Protein AF-A0A1G9TD18-F1 (afdb_monomer)

Radius of gyration: 25.17 Å; Cα contacts (8 Å, |Δi|>4): 704; chains: 1; bounding box: 56×62×79 Å

Nearest PDB structures (foldseek):
  7bbv-assembly2_B  TM=7.862E-01  e=4.659E-10  Verticillium dahliae VdLs.17
  1jta-assembly1_A  TM=7.006E-01  e=2.033E-09  Dickeya chrysanthemi
  1pe9-assembly2_B  TM=7.232E-01  e=5.702E-09  Dickeya chrysanthemi
  1pcl-assembly1_A  TM=6.559E-01  e=3.340E-08  Dickeya chrysanthemi
  6k0s-assembly1_A  TM=3.991E-01  e=8.776E-02  Paenibacillus glycanilyticus

Mean predicted aligned error: 15.7 Å

pLDDT: mean 71.33, std 29.39, range [25.39, 98.94]

Solvent-accessible surface area (backbone atoms only — not comparable to full-atom values): 18152 Å² total; per-residue (Å²): 89,62,49,77,46,67,54,72,38,76,50,68,38,70,73,66,80,24,66,44,73,51,21,27,38,32,35,32,57,78,90,72,93,67,60,65,77,58,98,80,42,22,31,49,37,37,41,30,36,33,37,38,27,48,7,75,36,39,35,31,33,35,24,45,32,16,28,47,35,37,44,34,48,28,37,40,32,46,39,73,41,29,45,41,30,40,23,56,30,14,29,50,35,39,41,30,50,26,40,36,29,67,36,50,44,37,24,42,30,44,87,58,92,79,43,50,75,34,26,52,83,27,39,37,33,39,39,32,50,26,38,40,43,53,25,32,32,33,58,44,28,35,32,31,16,54,60,25,41,40,32,50,28,36,38,34,51,21,58,63,32,34,34,34,38,28,64,80,29,15,45,36,49,35,51,28,35,39,33,59,39,59,44,57,57,50,71,77,53,98,65,83,72,91,42,68,47,76,51,62,38,46,32,76,48,76,80,74,76,81,87,75,90,78,92,79,92,77,93,69,89,74,78,76,76,82,84,77,81,50,74,45,60,70,68,58,53,44,51,51,50,52,51,49,47,52,64,70,71,52,67,65,70,82,74,73,91,74,91,72,85,78,77,84,77,78,87,79,82,87,81,85,88,84,84,85,84,88,83,90,88,82,91,89,88,88,88,88,90,85,92,81,82,90,87,90,84,92,76,94,71,87,80,85,83,77,83,84,78,81,86,82,88,86,84,134

Sequence (316 aa):
MNDHVASDKTIIGIGANAALVGGGLTIGLPVDDITAPPANAVHNIIIRNISFSGATDDMINVQMFSHHVWIDHNDFSNGDDGAVDIKRGSDFVTVSWNRFHDHDKTLLLSHDEDAGPQDTGRLRLTYHHNFFDGTYQRHPRVRFAEPVHVFNNYYRNNALYGVASTENAGVLVEGNYFESVAPRSTSATTRARRGAWWSDATCTSTRAPRKQPVPWSSPAPTTRTRWTTRQPSRPLCRRAREWARSATDLPLRARGHGQWPSHEEAPQARGGPLARPHSARPRRAGARLVPRPPSQAPRGRAHLVSRVGLPYHARP

Structure (mmCIF, N/CA/C/O backbone):
data_AF-A0A1G9TD18-F1
#
_entry.id   AF-A0A1G9TD18-F1
#
loop_
_atom_site.group_PDB
_atom_site.id
_atom_site.type_symbol
_atom_site.label_atom_id
_atom_site.label_alt_id
_atom_site.label_comp_id
_atom_site.label_asym_id
_atom_site.label_entity_id
_atom_site.label_seq_id
_atom_site.pdbx_PDB_ins_code
_atom_site.Cartn_x
_atom_site.Cartn_y
_atom_site.Cartn_z
_atom_site.occupancy
_atom_site.B_iso_or_equiv
_atom_site.auth_seq_id
_atom_site.auth_comp_id
_atom_site.auth_asym_id
_atom_site.auth_atom_id
_atom_site.pdbx_PDB_model_num
ATOM 1 N N . MET A 1 1 ? -1.389 -17.746 -5.995 1.00 76.31 1 MET A N 1
ATOM 2 C CA . MET A 1 1 ? -0.466 -17.366 -7.099 1.00 76.31 1 MET A CA 1
ATOM 3 C C . MET A 1 1 ? -0.971 -16.079 -7.724 1.00 76.31 1 MET A C 1
ATOM 5 O O . MET A 1 1 ? -2.184 -15.920 -7.815 1.00 76.31 1 MET A O 1
ATOM 9 N N . ASN A 1 2 ? -0.070 -15.184 -8.128 1.00 89.25 2 ASN A N 1
ATOM 10 C CA . ASN A 1 2 ? -0.434 -13.870 -8.655 1.00 89.25 2 ASN A CA 1
ATOM 11 C C . ASN A 1 2 ? -0.315 -13.798 -10.177 1.00 89.25 2 ASN A C 1
ATOM 13 O O . ASN A 1 2 ? 0.637 -14.323 -10.755 1.00 89.25 2 ASN A O 1
ATOM 17 N N . ASP A 1 3 ? -1.256 -13.095 -10.805 1.00 93.94 3 ASP A N 1
ATOM 18 C CA . ASP A 1 3 ? -1.222 -12.801 -12.235 1.00 93.94 3 ASP A CA 1
ATOM 19 C C . ASP A 1 3 ? -0.370 -11.551 -12.505 1.00 93.94 3 ASP A C 1
ATOM 21 O O . ASP A 1 3 ? -0.479 -10.536 -11.810 1.00 93.94 3 ASP A O 1
ATOM 25 N N . HIS A 1 4 ? 0.473 -11.599 -13.539 1.00 97.00 4 HIS A N 1
ATOM 26 C CA . HIS A 1 4 ? 1.304 -10.459 -13.929 1.00 97.00 4 HIS A CA 1
ATOM 27 C C . HIS A 1 4 ? 0.520 -9.431 -14.755 1.00 97.00 4 HIS A C 1
ATOM 29 O O . HIS A 1 4 ? -0.110 -9.760 -15.762 1.00 97.00 4 HIS A O 1
ATOM 35 N N . VAL A 1 5 ? 0.624 -8.159 -14.368 1.00 98.00 5 VAL A N 1
ATOM 36 C CA . VAL A 1 5 ? -0.018 -7.027 -15.046 1.00 98.00 5 VAL A CA 1
ATOM 37 C C . VAL A 1 5 ? 1.033 -6.229 -15.821 1.00 98.00 5 VAL A C 1
ATOM 39 O O . VAL A 1 5 ? 1.988 -5.726 -15.238 1.00 98.00 5 VAL A O 1
ATOM 42 N N . ALA A 1 6 ? 0.850 -6.099 -17.137 1.00 97.81 6 ALA A N 1
ATOM 43 C CA . ALA A 1 6 ? 1.674 -5.257 -18.015 1.00 97.81 6 ALA A CA 1
ATOM 44 C C . ALA A 1 6 ? 1.119 -3.822 -18.128 1.00 97.81 6 ALA A C 1
ATOM 46 O O . ALA A 1 6 ? -0.044 -3.600 -17.798 1.00 97.81 6 ALA A O 1
ATOM 47 N N . SER A 1 7 ? 1.920 -2.876 -18.643 1.00 98.69 7 SER A N 1
ATOM 48 C CA . SER A 1 7 ? 1.588 -1.438 -18.733 1.00 98.69 7 SER A CA 1
ATOM 49 C C . SER A 1 7 ? 0.259 -1.125 -19.422 1.00 98.69 7 SER A C 1
ATOM 51 O O . SER A 1 7 ? -0.227 -1.916 -20.232 1.00 98.69 7 SER A O 1
ATOM 53 N N . ASP A 1 8 ? -0.302 0.055 -19.147 1.00 98.62 8 ASP A N 1
ATOM 54 C CA . ASP A 1 8 ? -1.516 0.600 -19.773 1.00 98.62 8 ASP A CA 1
ATOM 55 C C . ASP A 1 8 ? -2.743 -0.304 -19.587 1.00 98.62 8 ASP A C 1
ATOM 57 O O . ASP A 1 8 ? -3.311 -0.848 -20.548 1.00 98.62 8 ASP A O 1
ATOM 61 N N . LYS A 1 9 ? -3.139 -0.525 -18.327 1.00 98.56 9 LYS A N 1
ATOM 62 C CA . LYS A 1 9 ? -4.294 -1.367 -17.974 1.00 98.56 9 LYS A CA 1
ATOM 63 C C . LYS A 1 9 ? -5.201 -0.698 -16.956 1.00 98.56 9 LYS A C 1
ATOM 65 O O . LYS A 1 9 ? -4.761 -0.129 -15.964 1.00 98.56 9 LYS A O 1
ATOM 70 N N . THR A 1 10 ? -6.501 -0.865 -17.170 1.00 98.69 10 THR A N 1
ATOM 71 C CA . THR A 1 10 ? -7.518 -0.662 -16.141 1.00 98.69 10 THR A CA 1
ATOM 72 C C . THR A 1 10 ? -8.165 -2.006 -15.848 1.00 98.69 10 THR A C 1
ATOM 74 O O . THR A 1 10 ? -8.797 -2.595 -16.725 1.00 98.69 10 THR A O 1
ATOM 77 N N . ILE A 1 11 ? -7.997 -2.489 -14.623 1.00 98.50 11 ILE A N 1
ATOM 78 C CA . ILE A 1 11 ? -8.650 -3.682 -14.095 1.00 98.50 11 ILE A CA 1
ATOM 79 C C . ILE A 1 11 ? -9.765 -3.171 -13.185 1.00 98.50 11 ILE A C 1
ATOM 81 O O . ILE A 1 11 ? -9.500 -2.609 -12.125 1.00 98.50 11 ILE A O 1
ATOM 85 N N . ILE A 1 12 ? -11.012 -3.286 -13.639 1.00 98.19 12 ILE A N 1
ATOM 86 C CA . ILE A 1 12 ? -12.175 -2.763 -12.919 1.00 98.19 12 ILE A CA 1
ATOM 87 C C . ILE A 1 12 ? -13.223 -3.852 -12.716 1.00 98.19 12 ILE A C 1
ATOM 89 O O . ILE A 1 12 ? -13.663 -4.501 -13.668 1.00 98.19 12 ILE A O 1
ATOM 93 N N . GLY A 1 13 ? -13.627 -4.051 -11.466 1.00 97.94 13 GLY A N 1
ATOM 94 C CA . GLY A 1 13 ? -14.706 -4.963 -11.123 1.00 97.94 13 GLY A CA 1
ATOM 95 C C . GLY A 1 13 ? -16.071 -4.393 -11.507 1.00 97.94 13 GLY A C 1
ATOM 96 O O . GLY A 1 13 ? -16.329 -3.195 -11.373 1.00 97.94 13 GLY A O 1
ATOM 97 N N . ILE A 1 14 ? -16.962 -5.254 -12.002 1.00 97.12 14 ILE A N 1
ATOM 98 C CA . ILE A 1 14 ? -18.304 -4.868 -12.449 1.00 9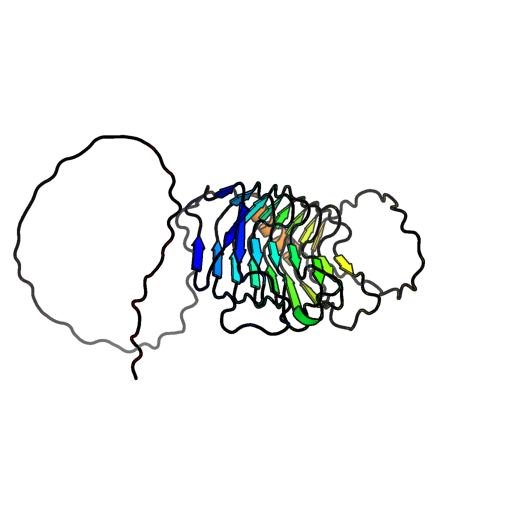7.12 14 ILE A CA 1
ATOM 99 C C . ILE A 1 14 ? -19.340 -5.185 -11.369 1.00 97.12 14 ILE A C 1
ATOM 101 O O . ILE A 1 14 ? -19.537 -6.340 -10.994 1.00 97.12 14 ILE A O 1
ATOM 105 N N . GLY A 1 15 ? -20.061 -4.155 -10.925 1.00 94.00 15 GLY A N 1
ATOM 106 C CA . GLY A 1 15 ? -21.107 -4.288 -9.913 1.00 94.00 15 GLY A CA 1
ATOM 107 C C . GLY A 1 15 ? -20.553 -4.477 -8.499 1.00 94.00 15 GLY A C 1
ATOM 108 O O . GLY A 1 15 ? -19.434 -4.076 -8.199 1.00 94.00 15 GLY A O 1
ATOM 109 N N . ALA A 1 16 ? -21.379 -5.053 -7.627 1.00 92.50 16 ALA A N 1
ATOM 110 C CA . ALA A 1 16 ? -21.156 -5.089 -6.181 1.00 92.50 16 ALA A CA 1
ATOM 111 C C . ALA A 1 16 ? -20.330 -6.278 -5.665 1.00 92.50 16 ALA A C 1
ATOM 113 O O . ALA A 1 16 ? -19.919 -6.277 -4.513 1.00 92.50 16 ALA A O 1
ATOM 114 N N . ASN A 1 17 ? -20.147 -7.309 -6.493 1.00 94.38 17 ASN A N 1
ATOM 115 C CA . ASN A 1 17 ? -19.637 -8.619 -6.073 1.00 94.38 17 ASN A CA 1
ATOM 116 C C . ASN A 1 17 ? -18.440 -9.061 -6.937 1.00 94.38 17 ASN A C 1
ATOM 118 O O . ASN A 1 17 ? -18.212 -10.255 -7.124 1.00 94.38 17 ASN A O 1
ATOM 122 N N . ALA A 1 18 ? -17.737 -8.112 -7.559 1.00 97.88 18 ALA A N 1
ATOM 123 C CA . ALA A 1 18 ? -16.564 -8.418 -8.362 1.00 97.88 18 ALA A CA 1
ATOM 124 C C . ALA A 1 18 ? -15.392 -8.749 -7.434 1.00 97.88 18 ALA A C 1
ATOM 126 O O . ALA A 1 18 ? -15.009 -7.924 -6.609 1.00 97.88 18 ALA A O 1
ATOM 127 N N . ALA A 1 19 ? -14.838 -9.951 -7.566 1.00 97.62 19 ALA A N 1
ATOM 128 C CA . ALA A 1 19 ? -13.828 -10.458 -6.651 1.00 97.62 19 ALA A CA 1
ATOM 129 C C . ALA A 1 19 ? -12.711 -11.216 -7.375 1.00 97.62 19 ALA A C 1
ATOM 131 O O . ALA A 1 19 ? -12.939 -11.821 -8.426 1.00 97.62 19 ALA A O 1
ATOM 132 N N . LEU A 1 20 ? -11.528 -11.207 -6.767 1.00 97.56 20 LEU A N 1
ATOM 133 C CA . LEU A 1 20 ? -10.385 -12.047 -7.102 1.00 97.56 20 LEU A CA 1
ATOM 134 C C . LEU A 1 20 ? -10.049 -12.850 -5.837 1.00 97.56 20 LEU A C 1
ATOM 136 O O . LEU A 1 20 ? -9.698 -12.279 -4.807 1.00 97.56 20 LEU A O 1
ATOM 140 N N . VAL A 1 21 ? -10.234 -14.171 -5.906 1.00 97.19 21 VAL A N 1
ATOM 141 C CA . VAL A 1 21 ? -10.135 -15.078 -4.752 1.00 97.19 21 VAL A CA 1
ATOM 142 C C . VAL A 1 21 ? -9.073 -16.143 -5.022 1.00 97.19 21 VAL A C 1
ATOM 144 O O . VAL A 1 21 ? -9.071 -16.731 -6.103 1.00 97.19 21 VAL A O 1
ATOM 147 N N . GLY A 1 22 ? -8.191 -16.414 -4.055 1.00 95.75 22 GLY A N 1
ATOM 148 C CA . GLY A 1 22 ? -7.129 -17.430 -4.181 1.00 95.75 22 GLY A CA 1
ATOM 149 C C . GLY A 1 22 ? -5.818 -16.929 -4.809 1.00 95.75 22 GLY A C 1
ATOM 150 O O . GLY A 1 22 ? -4.896 -17.713 -5.055 1.00 95.75 22 GLY A O 1
ATOM 151 N N . GLY A 1 23 ? -5.718 -15.633 -5.099 1.00 93.44 23 GLY A N 1
ATOM 152 C CA . GLY A 1 23 ? -4.578 -15.036 -5.789 1.00 93.44 23 GLY A CA 1
ATOM 153 C C . GLY A 1 23 ? -4.547 -13.518 -5.664 1.00 93.44 23 GLY A C 1
ATOM 154 O O . GLY A 1 23 ? -5.322 -12.930 -4.912 1.00 93.44 23 GLY A O 1
ATOM 155 N N . GLY A 1 24 ? -3.654 -12.900 -6.425 1.00 96.75 24 GLY A N 1
ATOM 156 C CA . GLY A 1 24 ? -3.404 -11.463 -6.413 1.00 96.75 24 GLY A CA 1
ATOM 157 C C . GLY A 1 24 ? -2.838 -10.965 -7.741 1.00 96.75 24 GLY A C 1
ATOM 158 O O . GLY A 1 24 ? -2.841 -11.681 -8.745 1.00 96.75 24 GLY A O 1
ATOM 159 N N . LEU A 1 25 ? -2.348 -9.728 -7.753 1.00 98.44 25 LEU A N 1
ATOM 160 C CA . LEU A 1 25 ? -1.814 -9.061 -8.942 1.00 98.44 25 LEU A CA 1
ATOM 161 C C . LEU A 1 25 ? -0.370 -8.610 -8.715 1.00 98.44 25 LEU A C 1
ATOM 163 O O . LEU A 1 25 ? -0.095 -7.844 -7.794 1.00 98.44 25 LEU A O 1
ATOM 167 N N . THR A 1 26 ? 0.538 -9.017 -9.600 1.00 98.38 26 THR A N 1
ATOM 168 C CA . THR A 1 26 ? 1.928 -8.542 -9.612 1.00 98.38 26 THR A CA 1
ATOM 169 C C . THR A 1 26 ? 2.107 -7.514 -10.724 1.00 98.38 26 THR A C 1
ATOM 171 O O . THR A 1 26 ? 2.117 -7.841 -11.912 1.00 98.38 26 THR A O 1
ATOM 174 N N . ILE A 1 27 ? 2.258 -6.252 -10.336 1.00 98.62 27 ILE A N 1
ATOM 175 C CA . ILE A 1 27 ? 2.558 -5.126 -11.215 1.00 98.62 27 ILE A CA 1
ATOM 176 C C . ILE A 1 27 ? 4.073 -4.934 -11.231 1.00 98.62 27 ILE A C 1
ATOM 178 O O . ILE A 1 27 ? 4.651 -4.356 -10.308 1.00 98.62 27 ILE A O 1
ATOM 182 N N . GLY A 1 28 ? 4.717 -5.440 -12.278 1.00 97.56 28 GLY A N 1
ATOM 183 C CA . GLY A 1 28 ? 6.145 -5.249 -12.478 1.00 97.56 28 GLY A CA 1
ATOM 184 C C . GLY A 1 28 ? 6.841 -6.379 -13.207 1.00 97.56 28 GLY A C 1
ATOM 185 O O . GLY A 1 28 ? 6.278 -7.443 -13.476 1.00 97.56 28 GLY A O 1
ATOM 186 N N . LEU A 1 29 ? 8.102 -6.103 -13.523 1.00 97.56 29 LEU A N 1
ATOM 187 C CA . LEU A 1 29 ? 9.038 -7.065 -14.087 1.00 97.56 29 LEU A CA 1
ATOM 188 C C . LEU A 1 29 ? 9.421 -8.132 -13.036 1.00 97.56 29 LEU A C 1
ATOM 190 O O . LEU A 1 29 ? 9.205 -7.918 -11.834 1.00 97.56 29 LEU A O 1
ATOM 194 N N . PRO A 1 30 ? 9.997 -9.275 -13.458 1.00 96.81 30 PRO A N 1
ATOM 195 C CA . PRO A 1 30 ? 10.689 -10.192 -12.554 1.00 96.81 30 PRO A CA 1
ATOM 196 C C . PRO A 1 30 ? 11.744 -9.467 -11.710 1.00 96.81 30 PRO A C 1
ATOM 198 O O . PRO A 1 30 ? 12.283 -8.445 -12.132 1.00 96.81 30 PRO A O 1
ATOM 201 N N . VAL A 1 31 ? 12.018 -9.991 -10.513 1.00 96.88 31 VAL A N 1
ATOM 202 C CA . VAL A 1 31 ? 12.998 -9.399 -9.591 1.00 96.88 31 VAL A CA 1
ATOM 203 C C . VAL A 1 31 ? 14.401 -9.444 -10.200 1.00 96.88 31 VAL A C 1
ATOM 205 O O . VAL A 1 31 ? 14.810 -10.473 -10.732 1.00 96.88 31 VAL A O 1
ATOM 208 N N . ASP A 1 32 ? 15.112 -8.324 -10.091 1.00 96.25 32 ASP A N 1
ATOM 209 C CA . ASP A 1 32 ? 16.484 -8.108 -10.553 1.00 96.25 32 ASP A CA 1
ATOM 210 C C . ASP A 1 32 ? 17.165 -7.094 -9.606 1.00 96.25 32 ASP A C 1
ATOM 212 O O . ASP A 1 32 ? 16.488 -6.270 -8.975 1.00 96.25 32 ASP A O 1
ATOM 216 N N . ASP A 1 33 ? 18.492 -7.132 -9.514 1.00 94.56 33 ASP A N 1
ATOM 217 C CA . ASP A 1 33 ? 19.297 -6.353 -8.558 1.00 94.56 33 ASP A CA 1
ATOM 218 C C . ASP A 1 33 ? 19.711 -4.969 -9.106 1.00 94.56 33 ASP A C 1
ATOM 220 O O . ASP A 1 33 ? 20.595 -4.287 -8.580 1.00 94.56 33 ASP A O 1
ATOM 224 N N . ILE A 1 34 ? 19.051 -4.512 -10.174 1.00 97.06 34 ILE A N 1
ATOM 225 C CA . ILE A 1 34 ? 19.282 -3.194 -10.773 1.00 97.06 34 ILE A CA 1
ATOM 226 C C . ILE A 1 34 ? 18.797 -2.060 -9.852 1.00 97.06 34 ILE A C 1
ATOM 228 O O . ILE A 1 34 ? 17.719 -2.114 -9.260 1.00 97.06 34 ILE A O 1
ATOM 232 N N . THR A 1 35 ? 19.580 -0.982 -9.767 1.00 96.94 35 THR A N 1
ATOM 233 C CA . THR A 1 35 ? 19.317 0.204 -8.919 1.00 96.94 35 THR A CA 1
ATOM 234 C C . THR A 1 35 ? 18.795 1.418 -9.701 1.00 96.94 35 T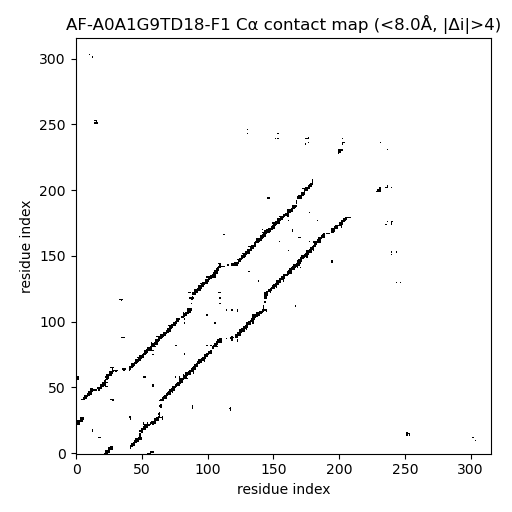HR A C 1
ATOM 236 O O . THR A 1 35 ? 18.531 2.479 -9.124 1.00 96.94 35 THR A O 1
ATOM 239 N N . ALA A 1 36 ? 18.608 1.268 -11.015 1.00 96.44 36 ALA A N 1
ATOM 240 C CA . ALA A 1 36 ? 18.062 2.273 -11.924 1.00 96.44 36 ALA A CA 1
ATOM 241 C C . ALA A 1 36 ? 16.835 1.720 -12.678 1.00 96.44 36 ALA A C 1
ATOM 243 O O . ALA A 1 36 ? 16.818 0.525 -12.980 1.00 96.44 36 ALA A O 1
ATOM 244 N N . PRO A 1 37 ? 15.831 2.557 -13.016 1.00 96.81 37 PRO A N 1
ATOM 245 C CA . PRO A 1 37 ? 14.651 2.101 -13.742 1.00 96.81 37 PRO A CA 1
ATOM 246 C C . PRO A 1 37 ? 15.017 1.564 -15.134 1.00 96.81 37 PRO A C 1
ATOM 248 O O . PRO A 1 37 ? 15.659 2.285 -15.904 1.00 96.81 37 PRO A O 1
ATOM 251 N N . PRO A 1 38 ? 14.595 0.342 -15.498 1.00 97.19 38 PRO A N 1
ATOM 252 C CA . PRO A 1 38 ? 14.733 -0.149 -16.859 1.00 97.19 38 PRO A CA 1
ATOM 253 C C . PRO A 1 38 ? 13.703 0.534 -17.772 1.00 97.19 38 PRO A C 1
ATOM 255 O O . PRO A 1 38 ? 12.607 0.897 -17.343 1.00 97.19 38 PRO A O 1
ATOM 258 N N . ALA A 1 39 ? 14.026 0.682 -19.059 1.00 97.00 39 ALA A N 1
ATOM 259 C CA . ALA A 1 39 ? 13.175 1.392 -20.024 1.00 97.00 39 ALA A CA 1
ATOM 260 C C . ALA A 1 39 ? 11.783 0.752 -20.236 1.00 97.00 39 ALA A C 1
ATOM 262 O O . ALA A 1 39 ? 10.872 1.405 -20.736 1.00 97.00 39 ALA A O 1
ATOM 263 N N . ASN A 1 40 ? 11.619 -0.518 -19.857 1.00 97.44 40 ASN A N 1
ATOM 264 C CA . ASN A 1 40 ? 10.378 -1.289 -19.924 1.00 97.44 40 ASN A CA 1
ATOM 265 C C . ASN A 1 40 ? 9.700 -1.488 -18.551 1.00 97.44 40 ASN A C 1
ATOM 267 O O . ASN A 1 40 ? 8.905 -2.417 -18.406 1.00 97.44 40 ASN A O 1
ATOM 271 N N . ALA A 1 41 ? 10.006 -0.656 -17.546 1.00 98.31 41 ALA A N 1
ATOM 272 C CA . ALA A 1 41 ? 9.300 -0.668 -16.262 1.00 98.31 41 ALA A CA 1
ATOM 273 C C . ALA A 1 41 ? 7.775 -0.545 -16.461 1.00 98.31 41 ALA A C 1
ATOM 275 O O . ALA A 1 41 ? 7.304 0.229 -17.302 1.00 98.31 41 ALA A O 1
ATOM 276 N N . VAL A 1 42 ? 6.993 -1.319 -15.701 1.00 98.88 42 VAL A N 1
ATOM 277 C CA . VAL A 1 42 ? 5.533 -1.384 -15.871 1.00 98.88 42 VAL A CA 1
ATOM 278 C C . VAL A 1 42 ? 4.879 -0.104 -15.357 1.00 98.88 42 VAL A C 1
ATOM 280 O O . VAL A 1 42 ? 5.191 0.366 -14.266 1.00 98.88 42 VAL A O 1
ATOM 283 N N . HIS A 1 43 ? 3.949 0.470 -16.117 1.00 98.88 43 HIS A N 1
ATOM 284 C CA . HIS A 1 43 ? 3.364 1.759 -15.753 1.00 98.88 43 HIS A CA 1
ATOM 285 C C . HIS A 1 43 ? 1.925 1.969 -16.221 1.00 98.88 43 HIS A C 1
ATOM 287 O O . HIS A 1 43 ? 1.406 1.219 -17.046 1.00 98.88 43 HIS A O 1
ATOM 293 N N . ASN A 1 44 ? 1.293 3.027 -15.702 1.00 98.81 44 ASN A N 1
ATOM 294 C CA . ASN A 1 44 ? -0.061 3.456 -16.069 1.00 98.81 44 ASN A CA 1
ATOM 295 C C . ASN A 1 44 ? -1.112 2.359 -15.807 1.00 98.81 44 ASN A C 1
ATOM 297 O O . ASN A 1 44 ? -1.765 1.842 -16.720 1.00 98.81 44 ASN A O 1
ATOM 301 N N . ILE A 1 45 ? -1.236 1.974 -14.532 1.00 98.94 45 ILE A N 1
ATOM 302 C CA . ILE A 1 45 ? -2.139 0.909 -14.079 1.00 98.94 45 ILE A CA 1
ATOM 303 C C . ILE A 1 45 ? -3.211 1.468 -13.145 1.00 98.94 45 ILE A C 1
ATOM 305 O O . ILE A 1 45 ? -2.918 2.214 -12.214 1.00 98.94 45 ILE A O 1
ATOM 309 N N . ILE A 1 46 ? -4.459 1.060 -13.359 1.00 98.94 46 ILE A N 1
ATOM 310 C CA . ILE A 1 46 ? -5.608 1.405 -12.516 1.00 98.94 46 ILE A CA 1
ATOM 311 C C . ILE A 1 46 ? -6.289 0.105 -12.067 1.00 98.94 46 ILE A C 1
ATOM 313 O O . ILE A 1 46 ? -6.677 -0.697 -12.914 1.00 98.94 46 ILE A O 1
ATOM 317 N N . ILE A 1 47 ? -6.462 -0.099 -10.760 1.00 98.88 47 ILE A N 1
ATOM 318 C CA . ILE A 1 47 ? -7.135 -1.268 -10.163 1.00 98.88 47 ILE A CA 1
ATOM 319 C C . ILE A 1 47 ? -8.281 -0.770 -9.288 1.00 98.88 47 ILE A C 1
ATOM 321 O O . ILE A 1 47 ? -8.032 -0.054 -8.314 1.00 98.88 47 ILE A O 1
ATOM 325 N N . ARG A 1 48 ? -9.534 -1.101 -9.639 1.00 98.69 48 ARG A N 1
ATOM 326 C CA . ARG A 1 48 ? -10.714 -0.541 -8.958 1.00 98.69 48 ARG A CA 1
ATOM 327 C C . ARG A 1 48 ? -11.892 -1.488 -8.769 1.00 98.69 48 ARG A C 1
ATOM 329 O O . ARG A 1 48 ? -12.201 -2.280 -9.656 1.00 98.69 48 ARG A O 1
ATOM 336 N N . ASN A 1 49 ? -12.648 -1.274 -7.690 1.00 98.38 49 ASN A N 1
ATOM 337 C CA . ASN A 1 49 ? -13.936 -1.925 -7.418 1.00 98.38 49 ASN A CA 1
ATOM 338 C C . ASN A 1 49 ? -13.860 -3.467 -7.389 1.00 98.38 49 ASN A C 1
ATOM 340 O O . ASN A 1 49 ? -14.727 -4.141 -7.944 1.00 98.38 49 ASN A O 1
ATOM 344 N N . ILE A 1 50 ? -12.801 -4.024 -6.792 1.00 98.50 50 ILE A N 1
ATOM 345 C CA . ILE A 1 50 ? -12.580 -5.473 -6.657 1.00 98.50 50 ILE A CA 1
ATOM 346 C C . ILE A 1 50 ? -12.393 -5.836 -5.179 1.00 98.50 50 ILE A C 1
ATOM 348 O O . ILE A 1 50 ? -11.647 -5.167 -4.465 1.00 98.50 50 ILE A O 1
ATOM 352 N N . SER A 1 51 ? -13.039 -6.915 -4.738 1.00 98.56 51 SER A N 1
ATOM 353 C CA . SER A 1 51 ? -12.734 -7.589 -3.471 1.00 98.56 51 SER A CA 1
ATOM 354 C C . SER A 1 51 ? -11.624 -8.624 -3.670 1.00 98.56 51 SER A C 1
ATOM 356 O O . SER A 1 51 ? -11.791 -9.567 -4.442 1.00 98.56 51 SER A O 1
ATOM 358 N N . PHE A 1 52 ? -10.504 -8.473 -2.973 1.00 98.56 52 PHE A N 1
ATOM 359 C CA . PHE A 1 52 ? -9.384 -9.411 -2.960 1.00 98.56 52 PHE A CA 1
ATOM 360 C C . PHE A 1 52 ? -9.418 -10.248 -1.678 1.00 98.56 52 PHE A C 1
ATOM 362 O O . PHE A 1 52 ? -9.526 -9.690 -0.583 1.00 98.56 52 PHE A O 1
ATOM 369 N N . SER A 1 53 ? -9.316 -11.576 -1.799 1.00 98.19 53 SER A N 1
ATOM 370 C CA . SER A 1 53 ? -9.224 -12.455 -0.625 1.00 98.19 53 SER A CA 1
ATOM 371 C C . SER A 1 53 ? -8.590 -13.823 -0.882 1.00 98.19 53 SER A C 1
ATOM 373 O O . SER A 1 53 ? -8.539 -14.317 -2.008 1.00 98.19 53 SER A O 1
ATOM 375 N N . GLY A 1 54 ? -8.087 -14.462 0.177 1.00 96.44 54 GLY A N 1
ATOM 376 C CA . GLY A 1 54 ? -7.492 -15.801 0.110 1.00 96.44 54 GLY A CA 1
ATOM 377 C C . GLY A 1 54 ? -6.211 -15.877 -0.725 1.00 96.44 54 GLY A C 1
ATOM 378 O O . GLY A 1 54 ? -5.898 -16.939 -1.258 1.00 96.44 54 GLY A O 1
ATOM 379 N N . ALA A 1 55 ? -5.507 -14.758 -0.916 1.00 96.62 55 ALA A N 1
ATOM 380 C CA . ALA A 1 55 ? -4.243 -14.739 -1.641 1.00 96.62 55 ALA A CA 1
ATOM 381 C C . ALA A 1 55 ? -3.162 -15.482 -0.842 1.00 96.62 55 ALA A C 1
ATOM 383 O O . ALA A 1 55 ? -2.909 -15.153 0.314 1.00 96.62 55 ALA A O 1
ATOM 384 N N . THR A 1 56 ? -2.493 -16.442 -1.483 1.00 94.75 56 THR A N 1
ATOM 385 C CA . THR A 1 56 ? -1.384 -17.229 -0.901 1.00 94.75 56 THR A CA 1
ATOM 386 C C . THR A 1 56 ? -0.039 -16.478 -0.882 1.00 94.75 56 THR A C 1
ATOM 388 O O . THR A 1 56 ? 1.020 -17.101 -0.890 1.00 94.75 56 THR A O 1
ATOM 391 N N . ASP A 1 57 ? -0.091 -15.161 -1.058 1.00 94.69 57 ASP A N 1
ATOM 392 C CA . ASP A 1 57 ? 0.995 -14.214 -1.337 1.00 94.69 57 ASP A CA 1
ATOM 393 C C . ASP A 1 57 ? 0.394 -12.796 -1.163 1.00 94.69 57 ASP A C 1
ATOM 395 O O . ASP A 1 57 ? -0.747 -12.662 -0.705 1.00 94.69 57 ASP A O 1
ATOM 399 N N . ASP A 1 58 ? 1.103 -11.742 -1.563 1.00 97.12 58 ASP A N 1
ATOM 400 C CA . ASP A 1 58 ? 0.564 -10.378 -1.632 1.00 97.12 58 ASP A CA 1
ATOM 401 C C . ASP A 1 58 ? -0.725 -10.299 -2.482 1.00 97.12 58 ASP A C 1
ATOM 403 O O . ASP A 1 58 ? -0.746 -10.787 -3.613 1.00 97.12 58 ASP A O 1
ATOM 407 N N . MET A 1 59 ? -1.787 -9.613 -2.033 1.00 98.50 59 MET A N 1
ATOM 408 C CA . MET A 1 59 ? -2.978 -9.418 -2.892 1.00 98.50 59 MET A CA 1
ATOM 409 C C . MET A 1 59 ? -2.692 -8.465 -4.065 1.00 98.50 59 MET A C 1
ATOM 411 O O . MET A 1 59 ? -3.158 -8.693 -5.184 1.00 98.50 59 MET A O 1
ATOM 415 N N . ILE A 1 60 ? -1.903 -7.411 -3.835 1.00 98.75 60 ILE A N 1
ATOM 416 C CA . ILE A 1 60 ? -1.287 -6.590 -4.885 1.00 98.75 60 ILE A CA 1
ATOM 417 C C . ILE A 1 60 ? 0.180 -6.341 -4.525 1.00 98.75 60 ILE A C 1
ATOM 419 O O . ILE A 1 60 ? 0.479 -5.752 -3.489 1.00 98.75 60 ILE A O 1
ATOM 423 N N . ASN A 1 61 ? 1.087 -6.718 -5.421 1.00 98.69 61 ASN A N 1
ATOM 424 C CA . ASN A 1 61 ? 2.513 -6.411 -5.348 1.00 98.69 61 ASN A CA 1
ATOM 425 C C . ASN A 1 61 ? 2.875 -5.421 -6.466 1.00 98.69 61 ASN A C 1
ATOM 427 O O . ASN A 1 61 ? 2.635 -5.705 -7.639 1.00 98.69 61 ASN A O 1
ATOM 431 N N . VAL A 1 62 ? 3.464 -4.275 -6.124 1.00 98.81 62 VAL A N 1
ATOM 432 C CA . VAL A 1 62 ? 4.022 -3.303 -7.075 1.00 98.81 62 VAL A CA 1
ATOM 433 C C . VAL A 1 62 ? 5.536 -3.269 -6.902 1.00 98.81 62 VAL A C 1
ATOM 435 O O . VAL A 1 62 ? 6.039 -2.863 -5.852 1.00 98.81 62 VAL A O 1
ATOM 438 N N . GLN A 1 63 ? 6.269 -3.705 -7.925 1.00 98.56 63 GLN A N 1
ATOM 439 C CA . GLN A 1 63 ? 7.714 -3.914 -7.832 1.00 98.56 63 GLN A CA 1
ATOM 440 C C . GLN A 1 63 ? 8.481 -3.506 -9.090 1.00 98.56 63 GLN A C 1
ATOM 442 O O . GLN A 1 63 ? 7.902 -3.273 -10.150 1.00 98.56 63 GLN A O 1
ATOM 447 N N . MET A 1 64 ? 9.812 -3.503 -8.986 1.00 98.25 64 MET A N 1
ATOM 448 C CA . MET A 1 64 ? 10.744 -3.379 -10.109 1.00 98.25 64 MET A CA 1
ATOM 449 C C . MET A 1 64 ? 10.511 -2.110 -10.926 1.00 98.25 64 MET A C 1
ATOM 451 O O . MET A 1 64 ? 10.252 -2.147 -12.129 1.00 98.25 64 MET A O 1
ATOM 455 N N . PHE A 1 65 ? 10.612 -0.979 -10.225 1.00 98.69 65 PHE A N 1
ATOM 456 C CA . PHE A 1 65 ? 10.469 0.379 -10.756 1.00 98.69 65 PHE A CA 1
ATOM 457 C C . PHE A 1 65 ? 9.108 0.691 -11.379 1.00 98.69 65 PHE A C 1
ATOM 459 O O . PHE A 1 65 ? 8.978 1.683 -12.094 1.00 98.69 65 PHE A O 1
ATOM 466 N N . SER A 1 66 ? 8.086 -0.119 -11.096 1.00 98.81 66 SER A N 1
ATOM 467 C CA . SER A 1 66 ? 6.747 0.116 -11.627 1.00 98.81 66 SER A CA 1
ATOM 468 C C . SER A 1 66 ? 6.156 1.416 -11.094 1.00 98.81 66 SER A C 1
ATOM 470 O O . SER A 1 66 ? 6.301 1.730 -9.910 1.00 98.81 66 SER A O 1
ATOM 472 N N . HIS A 1 67 ? 5.501 2.193 -11.959 1.00 98.81 67 HIS A N 1
ATOM 473 C CA . HIS A 1 67 ? 5.127 3.559 -11.601 1.00 98.81 67 HIS A CA 1
ATOM 474 C C . HIS A 1 67 ? 3.843 4.090 -12.249 1.00 98.81 67 HIS A C 1
ATOM 476 O O . HIS A 1 67 ? 3.364 3.571 -13.252 1.00 98.81 67 HIS A O 1
ATOM 482 N N . HIS A 1 68 ? 3.271 5.155 -11.676 1.00 98.81 68 HIS A N 1
ATOM 483 C CA . HIS A 1 68 ? 1.935 5.659 -12.035 1.00 98.81 68 HIS A CA 1
ATOM 484 C C . HIS A 1 68 ? 0.865 4.563 -11.893 1.00 98.81 68 HIS A C 1
ATOM 486 O O . HIS A 1 68 ? 0.277 4.095 -12.873 1.00 98.81 68 HIS A O 1
ATOM 492 N N . VAL A 1 69 ? 0.640 4.143 -10.647 1.00 98.94 69 VAL A N 1
ATOM 493 C CA . VAL A 1 69 ? -0.347 3.115 -10.287 1.00 98.94 69 VAL A CA 1
ATOM 494 C C . VAL A 1 69 ? -1.417 3.718 -9.374 1.00 98.94 69 VAL A C 1
ATOM 496 O O . VAL A 1 69 ? -1.104 4.445 -8.430 1.00 98.94 69 VAL A O 1
ATOM 499 N N . TRP A 1 70 ? -2.687 3.407 -9.632 1.00 98.94 70 TRP A N 1
ATOM 500 C CA . TRP A 1 70 ? -3.821 3.841 -8.814 1.00 98.94 70 TRP A CA 1
ATOM 501 C C . TRP A 1 70 ? -4.653 2.641 -8.350 1.00 98.94 70 TRP A C 1
ATOM 503 O O . TRP A 1 70 ? -5.234 1.926 -9.166 1.00 98.94 70 TRP A O 1
ATOM 513 N N . ILE A 1 71 ? -4.698 2.420 -7.035 1.00 98.94 71 ILE A N 1
ATOM 514 C CA . ILE A 1 71 ? -5.422 1.324 -6.378 1.00 98.94 71 ILE A CA 1
ATOM 515 C C . ILE A 1 71 ? -6.576 1.954 -5.599 1.00 98.94 71 ILE A C 1
ATOM 517 O O . ILE A 1 71 ? -6.340 2.603 -4.576 1.00 98.94 71 ILE A O 1
ATOM 521 N N . ASP A 1 72 ? -7.807 1.824 -6.101 1.00 98.88 72 ASP A N 1
ATOM 522 C CA . ASP A 1 72 ? -8.925 2.639 -5.618 1.00 98.88 72 ASP A CA 1
ATOM 523 C C . ASP A 1 72 ? -10.301 1.960 -5.523 1.00 98.88 72 ASP A C 1
ATOM 525 O O . ASP A 1 72 ? -10.739 1.290 -6.451 1.00 98.88 72 ASP A O 1
ATOM 529 N N . HIS A 1 73 ? -11.025 2.192 -4.422 1.00 98.56 73 HIS A N 1
ATOM 530 C CA . HIS A 1 73 ? -12.327 1.557 -4.139 1.00 98.56 73 HIS A CA 1
ATOM 531 C C . HIS A 1 73 ? -12.286 0.012 -4.144 1.00 98.56 73 HIS A C 1
ATOM 533 O O . HIS A 1 73 ? -13.238 -0.635 -4.574 1.00 98.56 73 HIS A O 1
ATOM 539 N N . ASN A 1 74 ? -11.190 -0.598 -3.694 1.00 98.81 74 ASN A N 1
ATOM 540 C CA . ASN A 1 74 ? -11.082 -2.050 -3.517 1.00 98.81 74 ASN A CA 1
ATOM 541 C C . ASN A 1 74 ? -11.303 -2.452 -2.051 1.00 98.81 74 ASN A C 1
ATOM 543 O O . ASN A 1 74 ? -11.196 -1.630 -1.140 1.00 98.81 74 ASN A O 1
ATOM 547 N N . ASP A 1 75 ? -11.592 -3.725 -1.828 1.00 98.75 75 ASP A N 1
ATOM 548 C CA . ASP A 1 75 ? -11.793 -4.319 -0.505 1.00 98.75 75 ASP A CA 1
ATOM 549 C C . ASP A 1 75 ? -10.809 -5.491 -0.351 1.00 98.75 75 ASP A C 1
ATOM 551 O O . ASP A 1 75 ? -10.642 -6.275 -1.283 1.00 98.75 75 ASP A O 1
ATOM 555 N N . PHE A 1 76 ? -10.086 -5.565 0.765 1.00 98.81 76 PHE A N 1
ATOM 556 C CA . PHE A 1 76 ? -8.972 -6.496 0.972 1.00 98.81 76 PHE A CA 1
ATOM 557 C C . PHE A 1 76 ? -9.128 -7.225 2.310 1.00 98.81 76 PHE A C 1
ATOM 559 O O . PHE A 1 76 ? -9.198 -6.570 3.356 1.00 98.81 76 PHE A O 1
ATOM 566 N N . SER A 1 77 ? -9.139 -8.563 2.293 1.00 98.38 77 SER A N 1
ATOM 567 C CA . SER A 1 77 ? -9.211 -9.372 3.520 1.00 98.38 77 SER A CA 1
ATOM 568 C C . SER A 1 77 ? -8.636 -10.784 3.387 1.00 98.38 77 SER A C 1
ATOM 570 O O . SER A 1 77 ? -8.626 -11.355 2.301 1.00 98.38 77 SER A O 1
ATOM 572 N N . ASN A 1 78 ? -8.204 -11.381 4.502 1.00 96.88 78 ASN A N 1
ATOM 573 C CA . ASN A 1 78 ? -7.812 -12.793 4.601 1.00 96.88 78 ASN A CA 1
ATOM 574 C C . ASN A 1 78 ? -6.764 -13.247 3.555 1.00 96.88 78 ASN A C 1
ATOM 576 O O . ASN A 1 78 ? -7.020 -14.185 2.800 1.00 96.88 78 ASN A O 1
ATOM 580 N N . GLY A 1 79 ? -5.615 -12.570 3.469 1.00 95.56 79 GLY A N 1
ATOM 581 C CA . GLY A 1 79 ? -4.452 -13.022 2.685 1.00 95.56 79 GLY A CA 1
ATOM 582 C C . GLY A 1 79 ? -3.314 -13.517 3.582 1.00 95.56 79 GLY A C 1
ATOM 583 O O . GLY A 1 79 ? -3.291 -13.211 4.774 1.00 95.56 79 GLY A O 1
ATOM 584 N N . ASP A 1 80 ? -2.353 -14.242 3.010 1.00 95.75 80 ASP A N 1
ATOM 585 C CA . ASP A 1 80 ? -1.277 -14.892 3.775 1.00 95.75 80 ASP A CA 1
ATOM 586 C C . ASP A 1 80 ? -0.069 -13.963 4.069 1.00 95.75 80 ASP A C 1
ATOM 588 O O . ASP A 1 80 ? 0.548 -14.062 5.140 1.00 95.75 80 ASP A O 1
ATOM 592 N N . ASP A 1 81 ? 0.268 -13.029 3.161 1.00 96.31 81 ASP A N 1
ATOM 593 C CA . ASP A 1 81 ? 1.302 -11.996 3.389 1.00 96.31 81 ASP A CA 1
ATOM 594 C C . ASP A 1 81 ? 0.760 -10.558 3.264 1.00 96.31 81 ASP A C 1
ATOM 596 O O . ASP A 1 81 ? -0.048 -10.155 4.105 1.00 96.31 81 ASP A O 1
ATOM 600 N N . GLY A 1 82 ? 1.200 -9.744 2.298 1.00 97.38 82 GLY A N 1
ATOM 601 C CA . GLY A 1 82 ? 0.761 -8.353 2.150 1.00 97.38 82 GLY A CA 1
ATOM 602 C C . GLY A 1 82 ? -0.669 -8.200 1.610 1.00 97.38 82 GLY A C 1
ATOM 603 O O . GLY A 1 82 ? -1.131 -8.987 0.785 1.00 97.38 82 GLY A O 1
ATOM 604 N N . ALA A 1 83 ? -1.395 -7.149 2.010 1.00 98.62 83 ALA A N 1
ATOM 605 C CA . ALA A 1 83 ? -2.571 -6.731 1.233 1.00 98.62 83 ALA A CA 1
ATOM 606 C C . ALA A 1 83 ? -2.125 -5.902 0.018 1.00 98.62 83 ALA A C 1
ATOM 608 O O . ALA A 1 83 ? -2.437 -6.249 -1.118 1.00 98.62 83 ALA A O 1
ATOM 609 N N . VAL A 1 84 ? -1.348 -4.836 0.239 1.00 98.81 84 VAL A N 1
ATOM 610 C CA . VAL A 1 84 ? -0.701 -4.086 -0.847 1.00 98.81 84 VAL A CA 1
ATOM 611 C C . VAL A 1 84 ? 0.747 -3.782 -0.484 1.00 98.81 84 VAL A C 1
ATOM 613 O O . VAL A 1 84 ? 1.030 -2.958 0.388 1.00 98.81 84 VAL A O 1
ATOM 616 N N . ASP A 1 85 ? 1.658 -4.418 -1.203 1.00 98.69 85 ASP A N 1
ATOM 617 C CA . ASP A 1 85 ? 3.098 -4.310 -1.020 1.00 98.69 85 ASP A CA 1
ATOM 618 C C . ASP A 1 85 ? 3.695 -3.503 -2.181 1.00 98.69 85 ASP A C 1
ATOM 620 O O . ASP A 1 85 ? 3.480 -3.818 -3.350 1.00 98.69 85 ASP A O 1
ATOM 624 N N . ILE A 1 86 ? 4.422 -2.426 -1.878 1.00 98.81 86 ILE A N 1
ATOM 625 C CA . ILE A 1 86 ? 4.991 -1.515 -2.882 1.00 98.81 86 ILE A CA 1
ATOM 626 C C . ILE A 1 86 ? 6.482 -1.369 -2.585 1.00 98.81 86 ILE A C 1
ATOM 628 O O . ILE A 1 86 ? 6.881 -0.882 -1.529 1.00 98.81 86 ILE A O 1
ATOM 632 N N . LYS A 1 87 ? 7.329 -1.871 -3.480 1.00 98.56 87 LYS A N 1
ATOM 633 C CA . LYS A 1 87 ? 8.740 -2.167 -3.189 1.00 98.56 87 LYS A CA 1
ATOM 634 C C . LYS A 1 87 ? 9.622 -2.018 -4.430 1.00 98.56 87 LYS A C 1
ATOM 636 O O . LYS A 1 87 ? 9.126 -1.772 -5.530 1.00 98.56 87 LYS A O 1
ATOM 641 N N . ARG A 1 88 ? 10.937 -2.167 -4.257 1.00 98.38 88 ARG A N 1
ATOM 642 C CA . ARG A 1 88 ? 11.924 -2.323 -5.340 1.00 98.38 88 ARG A CA 1
ATOM 643 C C . ARG A 1 88 ? 11.901 -1.188 -6.371 1.00 98.38 88 ARG A C 1
ATOM 645 O O . ARG A 1 88 ? 11.641 -1.402 -7.554 1.00 98.38 88 ARG A O 1
ATOM 652 N N . GLY A 1 89 ? 12.113 0.035 -5.900 1.00 98.06 89 GLY A N 1
ATOM 653 C CA . GLY A 1 89 ? 12.249 1.246 -6.706 1.00 98.06 89 GLY A CA 1
ATOM 654 C C . GLY A 1 89 ? 10.969 1.745 -7.379 1.00 98.06 89 GLY A C 1
ATOM 655 O O . GLY A 1 89 ? 11.049 2.670 -8.185 1.00 98.06 89 GLY A O 1
ATOM 656 N N . SER A 1 90 ? 9.808 1.151 -7.079 1.00 98.69 90 SER A N 1
ATOM 657 C CA . SER A 1 90 ? 8.498 1.608 -7.567 1.00 98.69 90 SER A CA 1
ATOM 658 C C . SER A 1 90 ? 8.218 3.067 -7.179 1.00 98.69 90 SER A C 1
ATOM 660 O O . SER A 1 90 ? 8.813 3.595 -6.238 1.00 98.69 90 SER A O 1
ATOM 662 N N . ASP A 1 91 ? 7.332 3.758 -7.898 1.00 98.38 91 ASP A N 1
ATOM 663 C CA . ASP A 1 91 ? 7.130 5.199 -7.682 1.00 98.38 91 ASP A CA 1
ATOM 664 C C . ASP A 1 91 ? 5.748 5.707 -8.122 1.00 98.38 91 ASP A C 1
ATOM 666 O O . ASP A 1 91 ? 5.045 5.058 -8.890 1.00 98.38 91 ASP A O 1
ATOM 670 N N . PHE A 1 92 ? 5.347 6.893 -7.663 1.00 98.50 92 PHE A N 1
ATOM 671 C CA . PHE A 1 92 ? 4.077 7.533 -8.037 1.00 98.50 92 PHE A CA 1
ATOM 672 C C . PHE A 1 92 ? 2.845 6.613 -7.893 1.00 98.50 92 PHE A C 1
ATOM 674 O O . PHE A 1 92 ? 2.091 6.409 -8.851 1.00 98.50 92 PHE A O 1
ATOM 681 N N . VAL A 1 93 ? 2.636 6.045 -6.700 1.00 98.81 93 VAL A N 1
ATOM 682 C CA . VAL A 1 93 ? 1.470 5.185 -6.419 1.00 98.81 93 VAL A CA 1
ATOM 683 C C . VAL A 1 93 ? 0.472 5.893 -5.500 1.00 98.81 93 VAL A C 1
ATOM 685 O O . VAL A 1 93 ? 0.842 6.483 -4.484 1.00 98.81 93 VAL A O 1
ATOM 688 N N . THR A 1 94 ? -0.813 5.835 -5.854 1.00 98.88 94 THR A N 1
ATOM 689 C CA . THR A 1 94 ? -1.915 6.312 -5.004 1.00 98.88 94 THR A CA 1
ATOM 690 C C . THR A 1 94 ? -2.792 5.142 -4.583 1.00 98.88 94 THR A C 1
ATOM 692 O O . THR A 1 94 ? -3.284 4.392 -5.425 1.00 98.88 94 THR A O 1
ATOM 695 N N . VAL A 1 95 ? -3.010 5.011 -3.277 1.00 98.94 95 VAL A N 1
ATOM 696 C CA . VAL A 1 95 ? -3.888 4.011 -2.661 1.00 98.94 95 VAL A CA 1
ATOM 697 C C . VAL A 1 95 ? -5.023 4.768 -1.978 1.00 98.94 95 VAL A C 1
ATOM 699 O O . VAL A 1 95 ? -4.797 5.455 -0.976 1.00 98.94 95 VAL A O 1
ATOM 702 N N . SER A 1 96 ? -6.235 4.698 -2.530 1.00 98.75 96 SER A N 1
ATOM 703 C CA . SER A 1 96 ? -7.350 5.537 -2.083 1.00 98.75 96 SER A CA 1
ATOM 704 C C . SER A 1 96 ? -8.698 4.842 -1.956 1.00 98.75 96 SER A C 1
ATOM 706 O O . SER A 1 96 ? -9.024 3.963 -2.736 1.00 98.75 96 SER A O 1
ATOM 708 N N . TRP A 1 97 ? -9.532 5.263 -1.002 1.00 98.50 97 TRP A N 1
ATOM 709 C CA . TRP A 1 97 ? -10.914 4.760 -0.872 1.00 98.50 97 TRP A CA 1
ATOM 710 C C . TRP A 1 97 ? -11.045 3.235 -0.710 1.00 98.50 97 TRP A C 1
ATOM 712 O O . TRP A 1 97 ? -12.128 2.688 -0.902 1.00 98.50 97 TRP A O 1
ATOM 722 N N . ASN A 1 98 ? -9.962 2.539 -0.355 1.00 98.88 98 ASN A N 1
ATOM 723 C CA . ASN A 1 98 ? -9.980 1.095 -0.156 1.00 98.88 98 ASN A CA 1
ATOM 724 C C . ASN A 1 98 ? -10.358 0.745 1.285 1.00 98.88 98 ASN A C 1
ATOM 726 O O . ASN A 1 98 ? -10.097 1.519 2.213 1.00 98.88 98 ASN A O 1
ATOM 730 N N . ARG A 1 99 ? -10.898 -0.456 1.487 1.00 98.69 99 ARG A N 1
ATOM 731 C CA . ARG A 1 99 ? -11.110 -1.043 2.810 1.00 98.69 99 ARG A CA 1
ATOM 732 C C . ARG A 1 99 ? -10.166 -2.221 3.026 1.00 98.69 99 ARG A C 1
ATOM 734 O O . ARG A 1 99 ? -10.009 -3.062 2.150 1.00 98.69 99 ARG A O 1
ATOM 741 N N . PHE A 1 100 ? -9.569 -2.279 4.208 1.00 98.81 100 PHE A N 1
ATOM 742 C CA . PHE A 1 100 ? -8.712 -3.367 4.661 1.00 98.81 100 PHE A CA 1
ATOM 743 C C . PHE A 1 100 ? -9.293 -3.914 5.963 1.00 98.81 100 PHE A C 1
ATOM 745 O O . PHE A 1 100 ? -9.465 -3.145 6.910 1.00 98.81 100 PHE A O 1
ATOM 752 N N . HIS A 1 101 ? -9.614 -5.204 6.016 1.00 98.50 101 HIS A N 1
ATOM 753 C CA . HIS A 1 101 ? -10.168 -5.860 7.205 1.00 98.50 101 HIS A CA 1
ATOM 754 C C . HIS A 1 101 ? -9.719 -7.322 7.296 1.00 98.50 101 HIS A C 1
ATOM 756 O O . HIS A 1 101 ? -9.233 -7.869 6.314 1.00 98.50 101 HIS A O 1
ATOM 762 N N . ASP A 1 102 ? -9.851 -7.949 8.470 1.00 97.75 102 ASP A N 1
ATOM 763 C CA . ASP A 1 102 ? -9.532 -9.373 8.697 1.00 97.75 102 ASP A CA 1
ATOM 764 C C . ASP A 1 102 ? -8.170 -9.803 8.103 1.00 97.75 102 ASP A C 1
ATOM 766 O O . ASP A 1 102 ? -8.069 -10.765 7.342 1.00 97.75 102 ASP A O 1
ATOM 770 N N . HIS A 1 103 ? -7.115 -9.028 8.389 1.00 98.19 103 HIS A N 1
ATOM 771 C CA . HIS A 1 103 ? -5.785 -9.207 7.793 1.00 98.19 103 HIS A CA 1
ATOM 772 C C . HIS A 1 103 ? -4.654 -8.736 8.725 1.00 98.19 103 HIS A C 1
ATOM 774 O O . HIS A 1 103 ? -4.831 -7.800 9.513 1.00 98.19 103 HIS A O 1
ATOM 780 N N . ASP A 1 104 ? -3.482 -9.373 8.635 1.00 98.12 104 ASP A N 1
ATOM 781 C CA . ASP A 1 104 ? -2.309 -9.053 9.466 1.00 98.12 104 ASP A CA 1
ATOM 782 C C . ASP A 1 104 ? -1.490 -7.891 8.871 1.00 98.12 104 ASP A C 1
ATOM 784 O O . ASP A 1 104 ? -1.453 -6.781 9.415 1.00 98.12 104 ASP A O 1
ATOM 788 N N . LYS A 1 105 ? -0.840 -8.135 7.729 1.00 98.12 105 LYS A N 1
ATOM 789 C CA . LYS A 1 105 ? 0.206 -7.274 7.160 1.00 98.12 105 LYS A CA 1
ATOM 790 C C . LYS A 1 105 ? -0.370 -6.409 6.039 1.00 98.12 105 LYS A C 1
ATOM 792 O O . LYS A 1 105 ? -0.395 -6.810 4.882 1.00 98.12 105 LYS A O 1
ATOM 797 N N . THR A 1 106 ? -0.841 -5.210 6.362 1.00 98.38 106 THR A N 1
ATOM 798 C CA . THR A 1 106 ? -1.668 -4.455 5.405 1.00 98.38 106 THR A CA 1
ATOM 799 C C . THR A 1 106 ? -0.874 -3.802 4.265 1.00 98.38 106 THR A C 1
ATOM 801 O O . THR A 1 106 ? -1.013 -4.209 3.116 1.00 98.38 106 THR A O 1
ATOM 804 N N . LEU A 1 107 ? -0.054 -2.788 4.556 1.00 98.56 107 LEU A N 1
ATOM 805 C CA . LEU A 1 107 ? 0.609 -1.941 3.557 1.00 98.56 107 LEU A CA 1
ATOM 806 C C . LEU A 1 107 ? 2.113 -1.816 3.832 1.00 98.56 107 LEU A C 1
ATOM 808 O O . LEU A 1 107 ? 2.522 -1.008 4.678 1.00 98.56 107 LEU A O 1
ATOM 812 N N . LEU A 1 108 ? 2.944 -2.589 3.131 1.00 98.50 108 LEU A N 1
ATOM 813 C CA . LEU A 1 108 ? 4.398 -2.425 3.189 1.00 98.50 108 LEU A CA 1
ATOM 814 C C . LEU A 1 108 ? 4.873 -1.487 2.079 1.00 98.50 108 LEU A C 1
ATOM 816 O O . LEU A 1 108 ? 4.571 -1.688 0.904 1.00 98.50 108 LEU A O 1
ATOM 820 N N . LEU A 1 109 ? 5.658 -0.484 2.459 1.00 98.06 109 LEU A N 1
ATOM 821 C CA . LEU A 1 109 ? 6.372 0.383 1.541 1.00 98.06 109 LEU A CA 1
ATOM 822 C C . LEU A 1 109 ? 7.877 0.202 1.760 1.00 98.06 109 LEU A C 1
ATOM 824 O O . LEU A 1 109 ? 8.403 0.591 2.803 1.00 98.06 109 LEU A O 1
ATOM 828 N N . SER A 1 110 ? 8.529 -0.393 0.758 1.00 97.56 110 SER A N 1
ATOM 829 C CA . SER A 1 110 ? 9.874 -0.982 0.790 1.00 97.56 110 SER A CA 1
ATOM 830 C C . SER A 1 110 ? 10.023 -2.217 1.699 1.00 97.56 110 SER A C 1
ATOM 832 O O . SER A 1 110 ? 9.683 -2.233 2.888 1.00 97.56 110 SER A O 1
ATOM 834 N N . HIS A 1 111 ? 10.534 -3.290 1.090 1.00 95.81 111 HIS A N 1
ATOM 835 C CA . HIS A 1 111 ? 10.497 -4.647 1.635 1.00 95.81 111 HIS A CA 1
ATOM 836 C C . HIS A 1 111 ? 11.552 -4.936 2.709 1.00 95.81 111 HIS A C 1
ATOM 838 O O . HIS A 1 111 ? 11.230 -5.528 3.745 1.00 95.81 111 HIS A O 1
ATOM 844 N N . ASP A 1 112 ? 12.768 -4.442 2.506 1.00 94.62 112 ASP A N 1
ATOM 845 C CA . ASP A 1 112 ? 13.971 -4.828 3.242 1.00 94.62 112 ASP A CA 1
ATOM 846 C C . ASP A 1 112 ? 14.640 -3.608 3.904 1.00 94.62 112 ASP A C 1
ATOM 848 O O . ASP A 1 112 ? 14.318 -2.469 3.569 1.00 94.62 112 ASP A O 1
ATOM 852 N N . GLU A 1 113 ? 15.531 -3.825 4.869 1.00 93.50 113 GLU A N 1
ATOM 853 C CA . GLU A 1 113 ? 16.327 -2.771 5.517 1.00 93.50 113 GLU A CA 1
ATOM 854 C C . GLU A 1 113 ? 17.648 -2.464 4.796 1.00 93.50 113 GLU A C 1
ATOM 856 O O . GLU A 1 113 ? 18.202 -1.389 5.007 1.00 93.50 113 GLU A O 1
ATOM 861 N N . ASP A 1 114 ? 18.070 -3.311 3.853 1.00 95.31 114 ASP A N 1
ATOM 862 C CA . ASP A 1 114 ? 19.189 -3.051 2.939 1.00 95.31 114 ASP A CA 1
ATOM 863 C C . ASP A 1 114 ? 18.737 -2.562 1.545 1.00 95.31 114 ASP A C 1
ATOM 865 O O . ASP A 1 114 ? 19.561 -2.243 0.688 1.00 95.31 114 ASP A O 1
ATOM 869 N N . ALA A 1 115 ? 17.426 -2.404 1.301 1.00 96.00 115 ALA A N 1
ATOM 870 C CA . ALA A 1 115 ? 16.873 -1.976 0.003 1.00 96.00 115 ALA A CA 1
ATOM 871 C C . ALA A 1 115 ? 17.185 -0.513 -0.398 1.00 96.00 115 ALA A C 1
ATOM 873 O O . ALA A 1 115 ? 16.810 -0.063 -1.486 1.00 96.00 115 ALA A O 1
ATOM 874 N N . GLY A 1 116 ? 17.903 0.235 0.446 1.00 96.06 116 GLY A N 1
ATOM 875 C CA . GLY A 1 116 ? 18.269 1.639 0.245 1.00 96.06 116 GLY A CA 1
ATOM 876 C C . GLY A 1 116 ? 18.822 1.999 -1.147 1.00 96.06 116 GLY A C 1
ATOM 877 O O . GLY A 1 116 ? 18.381 3.019 -1.683 1.00 96.06 116 GLY A O 1
ATOM 878 N N . PRO A 1 117 ? 19.712 1.205 -1.783 1.00 96.81 117 PRO A N 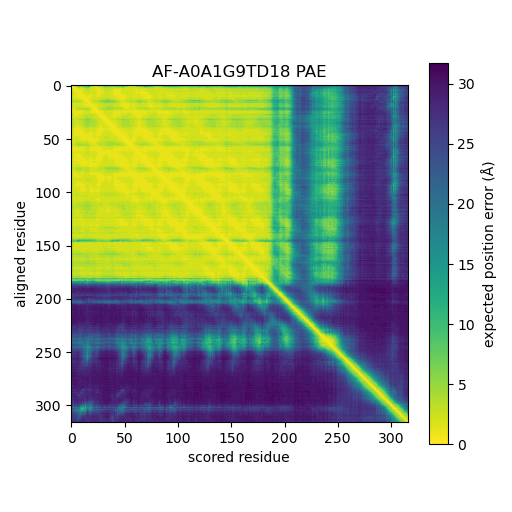1
ATOM 879 C CA . PRO A 1 117 ? 20.217 1.477 -3.135 1.00 96.81 117 PRO A CA 1
ATOM 880 C C . PRO A 1 117 ? 19.142 1.469 -4.235 1.00 96.81 117 PRO A C 1
ATOM 882 O O . PRO A 1 117 ? 19.305 2.133 -5.259 1.00 96.81 117 PRO A O 1
ATOM 885 N N . GLN A 1 118 ? 18.045 0.731 -4.038 1.00 96.75 118 GLN A N 1
ATOM 886 C CA . GLN A 1 118 ? 16.932 0.635 -4.986 1.00 96.75 118 GLN A CA 1
ATOM 887 C C . GLN A 1 118 ? 15.803 1.624 -4.645 1.00 96.75 118 GLN A C 1
ATOM 889 O O . GLN A 1 118 ? 15.195 2.206 -5.547 1.00 96.75 118 GLN A O 1
ATOM 894 N N . ASP A 1 119 ? 15.557 1.857 -3.355 1.00 97.75 119 ASP A N 1
ATOM 895 C CA . ASP A 1 119 ? 14.363 2.548 -2.857 1.00 97.75 119 ASP A CA 1
ATOM 896 C C . ASP A 1 119 ? 14.580 4.037 -2.497 1.00 97.75 119 ASP A C 1
ATOM 898 O O . ASP A 1 119 ? 13.629 4.822 -2.525 1.00 97.75 119 ASP A O 1
ATOM 902 N N . THR A 1 120 ? 15.814 4.472 -2.203 1.00 95.69 120 THR A N 1
ATOM 903 C CA . THR A 1 120 ? 16.094 5.871 -1.811 1.00 95.69 120 THR A CA 1
ATOM 904 C C . THR A 1 120 ? 15.807 6.850 -2.953 1.00 95.69 120 THR A C 1
ATOM 906 O O . THR A 1 120 ? 16.311 6.696 -4.065 1.00 95.69 120 THR A O 1
ATOM 909 N N . GLY A 1 121 ? 15.031 7.900 -2.666 1.00 95.06 121 GLY A N 1
ATOM 910 C CA . GLY A 1 121 ? 14.648 8.922 -3.651 1.00 95.06 121 GLY A CA 1
ATOM 911 C C . GLY A 1 121 ? 13.542 8.489 -4.624 1.00 95.06 121 GLY A C 1
ATOM 912 O O . GLY A 1 121 ? 13.259 9.215 -5.578 1.00 95.06 121 GLY A O 1
ATOM 913 N N . ARG A 1 122 ? 12.923 7.326 -4.387 1.00 96.69 122 ARG A N 1
ATOM 914 C CA . ARG A 1 122 ? 11.754 6.800 -5.110 1.00 96.69 122 ARG A CA 1
ATOM 915 C C . ARG A 1 122 ? 10.598 6.619 -4.121 1.00 96.69 122 ARG A C 1
ATOM 917 O O . ARG A 1 122 ? 10.584 7.276 -3.079 1.00 96.69 122 ARG A O 1
ATOM 924 N N . LEU A 1 123 ? 9.632 5.749 -4.429 1.00 97.69 123 LEU A N 1
ATOM 925 C CA . LEU A 1 123 ? 8.528 5.399 -3.530 1.00 97.69 123 LEU A CA 1
ATOM 926 C C . LEU A 1 123 ? 7.704 6.619 -3.060 1.00 97.69 123 LEU A C 1
ATOM 928 O O . LEU A 1 123 ? 7.244 6.678 -1.920 1.00 97.69 123 LEU A O 1
ATOM 932 N N . ARG A 1 124 ? 7.464 7.595 -3.946 1.00 96.25 124 ARG A N 1
ATOM 933 C CA . ARG A 1 124 ? 6.589 8.741 -3.655 1.00 96.25 124 ARG A CA 1
ATOM 934 C C . ARG A 1 124 ? 5.137 8.290 -3.706 1.00 96.25 124 ARG A C 1
ATOM 936 O O . ARG A 1 124 ? 4.586 8.041 -4.782 1.00 96.25 124 ARG A O 1
ATOM 943 N N . LEU A 1 125 ? 4.531 8.152 -2.531 1.00 97.00 125 LEU A N 1
ATOM 944 C CA . LEU A 1 125 ? 3.212 7.548 -2.371 1.00 97.00 125 LEU A CA 1
ATOM 945 C C . LEU A 1 125 ? 2.208 8.448 -1.663 1.00 97.00 125 LEU A C 1
ATOM 947 O O . LEU A 1 125 ? 2.550 9.236 -0.780 1.00 97.00 125 LEU A O 1
ATOM 951 N N . THR A 1 126 ? 0.940 8.259 -2.025 1.00 98.25 126 THR A N 1
ATOM 952 C CA . THR A 1 126 ? -0.205 8.869 -1.346 1.00 98.25 126 THR A CA 1
ATOM 953 C C . THR A 1 126 ? -1.191 7.801 -0.876 1.00 98.25 126 THR A C 1
ATOM 955 O O . THR A 1 126 ? -1.691 7.013 -1.676 1.00 98.25 126 THR A O 1
ATOM 958 N N . TYR A 1 127 ? -1.517 7.817 0.415 1.00 98.56 127 TYR A N 1
ATOM 959 C CA . TYR A 1 127 ? -2.537 6.978 1.041 1.00 98.56 127 TYR A CA 1
ATOM 960 C C . TYR A 1 127 ? -3.659 7.867 1.575 1.00 98.56 127 TYR A C 1
ATOM 962 O O . TYR A 1 127 ? -3.445 8.587 2.556 1.00 98.56 127 TYR A O 1
ATOM 970 N N . HIS A 1 128 ? -4.853 7.835 0.970 1.00 97.62 128 HIS A N 1
ATOM 971 C CA . HIS A 1 128 ? -5.950 8.685 1.443 1.00 97.62 128 HIS A CA 1
ATOM 972 C C . HIS A 1 128 ? -7.349 8.083 1.416 1.00 97.62 128 HIS A C 1
ATOM 974 O O . HIS A 1 128 ? -7.716 7.351 0.501 1.00 97.62 128 HIS A O 1
ATOM 980 N N . HIS A 1 129 ? -8.195 8.492 2.362 1.00 97.62 129 HIS A N 1
ATOM 981 C CA . HIS A 1 129 ? -9.589 8.037 2.444 1.00 97.62 129 HIS A CA 1
ATOM 982 C C . HIS A 1 129 ? -9.727 6.499 2.489 1.00 97.62 129 HIS A C 1
ATOM 984 O O . HIS A 1 129 ? -10.772 5.963 2.139 1.00 97.62 129 HIS A O 1
ATOM 990 N N . ASN A 1 130 ? -8.692 5.769 2.914 1.00 98.69 130 ASN A N 1
ATOM 991 C CA . ASN A 1 130 ? -8.785 4.331 3.151 1.00 98.69 130 ASN A CA 1
ATOM 992 C C . ASN A 1 130 ? -9.370 4.058 4.542 1.00 98.69 130 ASN A C 1
ATOM 994 O O . ASN A 1 130 ? -9.263 4.888 5.453 1.00 98.69 130 ASN A O 1
ATOM 998 N N . PHE A 1 131 ? -9.951 2.876 4.712 1.00 98.38 131 PHE A N 1
ATOM 999 C CA . PHE A 1 131 ? -10.474 2.391 5.981 1.00 98.38 131 PHE A CA 1
ATOM 1000 C C . PHE A 1 131 ? -9.721 1.130 6.420 1.00 98.38 131 PHE A C 1
ATOM 1002 O O . PHE A 1 131 ? -9.841 0.077 5.799 1.00 98.38 131 PHE A O 1
ATOM 1009 N N . PHE A 1 132 ? -8.950 1.252 7.499 1.00 98.31 132 PHE A N 1
ATOM 1010 C CA . PHE A 1 132 ? -8.243 0.163 8.168 1.00 98.31 132 PHE A CA 1
ATOM 1011 C C . PHE A 1 132 ? -9.090 -0.329 9.344 1.00 98.31 132 PHE A C 1
ATOM 1013 O O . PHE A 1 132 ? -9.207 0.350 10.366 1.00 98.31 132 PHE A O 1
ATOM 1020 N N . ASP A 1 133 ? -9.702 -1.497 9.189 1.00 97.25 133 ASP A N 1
ATOM 1021 C CA . ASP A 1 133 ? -10.784 -1.986 10.039 1.00 97.25 133 ASP A CA 1
ATOM 1022 C C . ASP A 1 133 ? -10.380 -3.275 10.767 1.00 97.25 133 ASP A C 1
ATOM 1024 O O . ASP A 1 133 ? -10.534 -4.379 10.253 1.00 97.25 133 ASP A O 1
ATOM 1028 N N . GLY A 1 134 ? -9.815 -3.136 11.968 1.00 96.19 134 GLY A N 1
ATOM 1029 C CA . GLY A 1 134 ? -9.391 -4.264 12.805 1.00 96.19 134 GLY A CA 1
ATOM 1030 C C . GLY A 1 134 ? -8.114 -4.983 12.353 1.00 96.19 134 GLY A C 1
ATOM 1031 O O . GLY A 1 134 ? -7.691 -5.923 13.020 1.00 96.19 134 GLY A O 1
ATOM 1032 N N . THR A 1 135 ? -7.469 -4.543 11.269 1.00 97.50 135 THR A N 1
ATOM 1033 C CA . THR A 1 135 ? -6.207 -5.116 10.766 1.00 97.50 135 THR A CA 1
ATOM 1034 C C . THR A 1 135 ? -5.039 -4.925 11.740 1.00 97.50 135 THR A C 1
ATOM 1036 O O . THR A 1 135 ? -4.982 -3.935 12.481 1.00 97.50 135 THR A O 1
ATOM 1039 N N . TYR A 1 136 ? -4.096 -5.874 11.758 1.00 97.50 136 TYR A N 1
ATOM 1040 C CA . TYR A 1 136 ? -3.081 -5.954 12.816 1.00 97.50 136 TYR A CA 1
ATOM 1041 C C . TYR A 1 136 ? -1.987 -4.882 12.688 1.00 97.50 136 TYR A C 1
ATOM 1043 O O . TYR A 1 136 ? -1.756 -4.131 13.641 1.00 97.50 136 TYR A O 1
ATOM 1051 N N . GLN A 1 137 ? -1.327 -4.767 11.527 1.00 96.12 137 GLN A N 1
ATOM 1052 C CA . GLN A 1 137 ? -0.139 -3.920 11.347 1.00 96.12 137 GLN A CA 1
ATOM 1053 C C . GLN A 1 137 ? 0.054 -3.357 9.922 1.00 96.12 137 GLN A C 1
ATOM 1055 O O . GLN A 1 137 ? -0.646 -3.711 8.972 1.00 96.12 137 GLN A O 1
ATOM 1060 N N . ARG A 1 138 ? 1.088 -2.507 9.782 1.00 97.25 138 ARG A N 1
ATOM 1061 C CA . ARG A 1 138 ? 1.545 -1.851 8.542 1.00 97.25 138 ARG A CA 1
ATOM 1062 C C . ARG A 1 138 ? 0.481 -0.923 7.920 1.00 97.25 138 ARG A C 1
ATOM 1064 O O . ARG A 1 138 ? -0.054 -1.249 6.871 1.00 97.25 138 ARG A O 1
ATOM 1071 N N . HIS A 1 139 ? 0.182 0.246 8.506 1.00 96.12 139 HIS A N 1
ATOM 1072 C CA . HIS A 1 139 ? -0.876 1.143 7.986 1.00 96.12 139 HIS A CA 1
ATOM 1073 C C . HIS A 1 139 ? -0.457 2.607 7.659 1.00 96.12 139 HIS A C 1
ATOM 1075 O O . HIS A 1 139 ? -1.077 3.552 8.159 1.00 96.12 139 HIS A O 1
ATOM 1081 N N . PRO A 1 140 ? 0.531 2.861 6.776 1.00 97.06 140 PRO A N 1
ATOM 1082 C CA . PRO A 1 140 ? 1.508 1.932 6.203 1.00 97.06 140 PRO A CA 1
ATOM 1083 C C . PRO A 1 140 ? 2.722 1.715 7.122 1.00 97.06 140 PRO A C 1
ATOM 1085 O O . PRO A 1 140 ? 2.906 2.434 8.106 1.00 97.06 140 PRO A O 1
ATOM 1088 N N . ARG A 1 141 ? 3.572 0.733 6.794 1.00 97.00 141 ARG A N 1
ATOM 1089 C CA . ARG A 1 141 ? 4.965 0.667 7.274 1.00 97.00 141 ARG A CA 1
ATOM 1090 C C . ARG A 1 141 ? 5.885 1.116 6.145 1.00 97.00 141 ARG A C 1
ATOM 1092 O O . ARG A 1 141 ? 5.854 0.504 5.087 1.00 97.00 141 ARG A O 1
ATOM 1099 N N . VAL A 1 142 ? 6.697 2.143 6.384 1.00 96.31 142 VAL A N 1
ATOM 1100 C CA . VAL A 1 142 ? 7.503 2.809 5.350 1.00 96.31 142 VAL A CA 1
ATOM 1101 C C . VAL A 1 142 ? 8.998 2.718 5.641 1.00 96.31 142 VAL A C 1
ATOM 1103 O O . VAL A 1 142 ? 9.415 2.982 6.768 1.00 96.31 142 VAL A O 1
ATOM 1106 N N . ARG A 1 143 ? 9.800 2.415 4.615 1.00 96.50 143 ARG A N 1
ATOM 1107 C CA . ARG A 1 143 ? 11.264 2.574 4.575 1.00 96.50 143 ARG A CA 1
ATOM 1108 C C . ARG A 1 143 ? 11.689 3.398 3.353 1.00 96.50 143 ARG A C 1
ATOM 1110 O O . ARG A 1 143 ? 11.011 3.340 2.331 1.00 96.50 143 ARG A O 1
ATOM 1117 N N . PHE A 1 144 ? 12.789 4.148 3.471 1.00 94.56 144 PHE A N 1
ATOM 1118 C CA . PHE A 1 144 ? 13.496 4.964 2.454 1.00 94.56 144 PHE A CA 1
ATOM 1119 C C . PHE A 1 144 ? 12.729 6.065 1.706 1.00 94.56 144 PHE A C 1
ATOM 1121 O O . PHE A 1 144 ? 13.348 7.011 1.217 1.00 94.56 144 PHE A O 1
ATOM 1128 N N . ALA A 1 145 ? 11.410 5.961 1.612 1.00 90.94 145 ALA A N 1
ATOM 1129 C CA . ALA A 1 145 ? 10.551 6.888 0.902 1.00 90.94 145 ALA A CA 1
ATOM 1130 C C . ALA A 1 145 ? 10.468 8.248 1.614 1.00 90.94 145 ALA A C 1
ATOM 1132 O O . ALA A 1 145 ? 10.180 8.319 2.809 1.00 90.94 145 ALA A O 1
ATOM 1133 N N . GLU A 1 146 ? 10.685 9.330 0.868 1.00 84.56 146 GLU A N 1
ATOM 1134 C CA . GLU A 1 146 ? 10.523 10.714 1.327 1.00 84.56 146 GLU A CA 1
ATOM 1135 C C . GLU A 1 146 ? 10.182 11.597 0.106 1.00 84.56 146 GLU A C 1
ATOM 1137 O O . GLU A 1 146 ? 11.012 11.702 -0.803 1.00 84.56 146 GLU A O 1
ATOM 1142 N N . PRO A 1 147 ? 9.001 12.245 0.038 1.00 87.62 147 PRO A N 1
ATOM 1143 C CA . PRO A 1 147 ? 7.880 12.182 0.977 1.00 87.62 147 PRO A CA 1
ATOM 1144 C C . PRO A 1 147 ? 6.863 11.074 0.672 1.00 87.62 147 PRO A C 1
ATOM 1146 O O . PRO A 1 147 ? 6.553 10.775 -0.483 1.00 87.62 147 PRO A O 1
ATOM 1149 N N . VAL A 1 148 ? 6.244 10.557 1.736 1.00 93.00 148 VAL A N 1
ATOM 1150 C CA . VAL A 1 148 ? 4.990 9.787 1.684 1.00 93.00 148 VAL A CA 1
ATOM 1151 C C . VAL A 1 148 ? 3.884 10.577 2.371 1.00 93.00 148 VAL A C 1
ATOM 1153 O O . VAL A 1 148 ? 4.064 11.050 3.491 1.00 93.00 148 VAL A O 1
ATOM 1156 N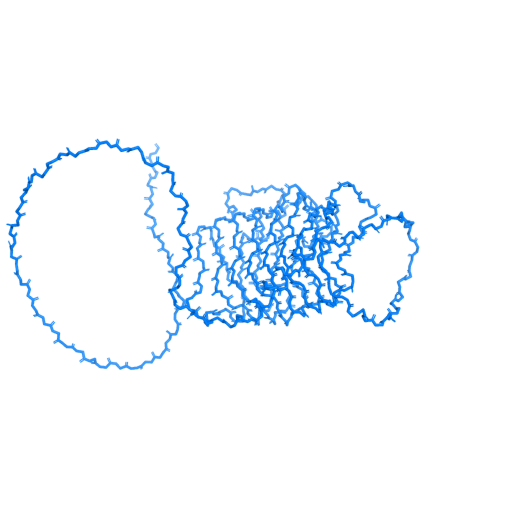 N . HIS A 1 149 ? 2.720 10.701 1.735 1.00 94.00 149 HIS A N 1
ATOM 1157 C CA . HIS A 1 149 ? 1.584 11.434 2.291 1.00 94.00 149 HIS A CA 1
ATOM 1158 C C . HIS A 1 149 ? 0.463 10.477 2.719 1.00 94.00 149 HIS A C 1
ATOM 1160 O O . HIS A 1 149 ? -0.071 9.724 1.908 1.00 94.00 149 HIS A O 1
ATOM 1166 N N . VAL A 1 150 ? 0.087 10.509 3.998 1.00 95.12 150 VAL A N 1
ATOM 1167 C CA . VAL A 1 150 ? -0.967 9.675 4.589 1.00 95.12 150 VAL A CA 1
ATOM 1168 C C . VAL A 1 150 ? -2.043 10.587 5.175 1.00 95.12 150 VAL A C 1
ATOM 1170 O O . VAL A 1 150 ? -1.838 11.153 6.250 1.00 95.12 150 VAL A O 1
ATOM 1173 N N . PHE A 1 151 ? -3.195 10.743 4.511 1.00 91.19 151 PHE A N 1
ATOM 1174 C CA . PHE A 1 151 ? -4.217 11.698 4.964 1.00 91.19 151 PHE A CA 1
ATOM 1175 C C . PHE A 1 151 ? -5.678 11.255 4.870 1.00 91.19 151 PHE A C 1
ATOM 1177 O O . PHE A 1 151 ? -6.069 10.487 3.999 1.00 91.19 151 PHE A O 1
ATOM 1184 N N . ASN A 1 152 ? -6.520 11.780 5.765 1.00 92.44 152 ASN A N 1
ATOM 1185 C CA . ASN A 1 152 ? -7.965 11.499 5.828 1.00 92.44 152 ASN A CA 1
ATOM 1186 C C . ASN A 1 152 ? -8.341 9.997 5.850 1.00 92.44 152 ASN A C 1
ATOM 1188 O O . ASN A 1 152 ? -9.448 9.637 5.460 1.00 92.44 152 ASN A O 1
ATOM 1192 N N . ASN A 1 153 ? -7.454 9.105 6.294 1.00 95.38 153 ASN A N 1
ATOM 1193 C CA . ASN A 1 153 ? -7.777 7.689 6.471 1.00 95.38 153 ASN A CA 1
ATOM 1194 C C . ASN A 1 153 ? -8.453 7.462 7.835 1.00 95.38 153 ASN A C 1
ATOM 1196 O O . ASN A 1 153 ? -8.231 8.209 8.799 1.00 95.38 153 ASN A O 1
ATOM 1200 N N . TYR A 1 154 ? -9.266 6.411 7.921 1.00 94.06 154 TYR A N 1
ATOM 1201 C CA . TYR A 1 154 ? -9.894 5.950 9.157 1.00 94.06 154 TYR A CA 1
ATOM 1202 C C . TYR A 1 154 ? -9.217 4.668 9.634 1.00 94.06 154 TYR A C 1
ATOM 1204 O O . TYR A 1 154 ? -9.069 3.715 8.877 1.00 94.06 154 TYR A O 1
ATOM 1212 N N . TYR A 1 155 ? -8.827 4.662 10.902 1.00 94.81 155 TYR A N 1
ATOM 1213 C CA . TYR A 1 155 ? -8.192 3.552 11.594 1.00 94.81 155 TYR A CA 1
ATOM 1214 C C . TYR A 1 155 ? -9.086 3.151 12.766 1.00 94.81 155 TYR A C 1
ATOM 1216 O O . TYR A 1 155 ? -9.327 3.977 13.654 1.00 94.81 155 TYR A O 1
ATOM 1224 N N . ARG A 1 156 ? -9.589 1.915 12.778 1.00 93.12 156 ARG A N 1
ATOM 1225 C CA . ARG A 1 156 ? -10.480 1.389 13.820 1.00 93.12 156 ARG A CA 1
ATOM 1226 C C . ARG A 1 156 ? -9.910 0.103 14.399 1.00 93.12 156 ARG A C 1
ATOM 1228 O O . ARG A 1 156 ? -9.754 -0.874 13.680 1.00 93.12 156 ARG A O 1
ATOM 1235 N N . ASN A 1 157 ? -9.680 0.082 15.713 1.00 93.69 157 ASN A N 1
ATOM 1236 C CA . ASN A 1 157 ? -9.270 -1.109 16.474 1.00 93.69 157 ASN A CA 1
ATOM 1237 C C . ASN A 1 157 ? -7.995 -1.816 15.950 1.00 93.69 157 ASN A C 1
ATOM 1239 O O . ASN A 1 157 ? -7.792 -2.992 16.240 1.00 93.69 157 ASN A O 1
ATOM 1243 N N . ASN A 1 158 ? -7.133 -1.128 15.193 1.00 94.12 158 ASN A N 1
ATOM 1244 C CA . ASN A 1 158 ? -5.881 -1.700 14.692 1.00 94.12 158 ASN A CA 1
ATOM 1245 C C . ASN A 1 158 ? -4.926 -2.026 15.847 1.00 94.12 158 ASN A C 1
ATOM 1247 O O . ASN A 1 158 ? -4.706 -1.193 16.731 1.00 94.12 158 ASN A O 1
ATOM 1251 N N . ALA A 1 159 ? -4.371 -3.238 15.833 1.00 91.50 159 ALA A N 1
ATOM 1252 C CA . ALA A 1 159 ? -3.814 -3.852 17.036 1.00 91.50 159 ALA A CA 1
ATOM 1253 C C . ALA A 1 159 ? -2.389 -3.398 17.394 1.00 91.50 159 ALA A C 1
ATOM 1255 O O . ALA A 1 159 ? -2.122 -3.132 18.564 1.00 91.50 159 ALA A O 1
ATOM 1256 N N . LEU A 1 160 ? -1.471 -3.329 16.419 1.00 91.62 160 LEU A N 1
ATOM 1257 C CA . LEU A 1 160 ? -0.042 -3.124 16.690 1.00 91.62 160 LEU A CA 1
ATOM 1258 C C . LEU A 1 160 ? 0.395 -1.657 16.559 1.00 91.62 160 LEU A C 1
ATOM 1260 O O . LEU A 1 160 ? 1.106 -1.149 17.423 1.00 91.62 160 LEU A O 1
ATOM 1264 N N . TYR A 1 161 ? -0.002 -0.977 15.479 1.00 89.44 161 TYR A N 1
ATOM 1265 C CA . TYR A 1 161 ? 0.184 0.468 15.276 1.00 89.44 161 TYR A CA 1
ATOM 1266 C C . TYR A 1 161 ? -0.641 0.976 14.081 1.00 89.44 161 TYR A C 1
ATOM 1268 O O . TYR A 1 161 ? -1.073 0.196 13.234 1.00 89.44 161 TYR A O 1
ATOM 1276 N N . GLY A 1 162 ? -0.821 2.297 13.980 1.00 92.06 162 GLY A N 1
ATOM 1277 C CA . GLY A 1 162 ? -1.302 2.960 12.759 1.00 92.06 162 GLY A CA 1
ATOM 1278 C C . GLY A 1 162 ? -0.194 3.112 11.707 1.00 92.06 162 GLY A C 1
ATOM 1279 O O . GLY A 1 162 ? 0.092 2.178 10.962 1.00 92.06 162 GLY A O 1
ATOM 1280 N N . VAL A 1 163 ? 0.458 4.278 11.663 1.00 93.75 163 VAL A N 1
ATOM 1281 C CA . VAL A 1 163 ? 1.528 4.596 10.690 1.00 93.75 163 VAL A CA 1
ATOM 1282 C C . VAL A 1 163 ? 2.917 4.315 11.277 1.00 93.75 163 VAL A C 1
ATOM 1284 O O . VAL A 1 163 ? 3.232 4.824 12.350 1.00 93.75 163 VAL A O 1
ATOM 1287 N N . ALA A 1 164 ? 3.786 3.585 10.576 1.00 91.62 164 ALA A N 1
ATOM 1288 C CA . ALA A 1 164 ? 5.180 3.378 10.983 1.00 91.62 164 ALA A CA 1
ATOM 1289 C C . ALA A 1 164 ? 6.166 3.988 9.976 1.00 91.62 164 ALA A C 1
ATOM 1291 O O . ALA A 1 164 ? 6.141 3.633 8.798 1.00 91.62 164 ALA A O 1
ATOM 1292 N N . SER A 1 165 ? 7.067 4.852 10.458 1.00 88.81 165 SER A N 1
ATOM 1293 C CA . SER A 1 165 ? 8.226 5.332 9.692 1.00 88.81 165 SER A CA 1
ATOM 1294 C C . SER A 1 165 ? 9.513 4.649 10.169 1.00 88.81 165 SER A C 1
ATOM 1296 O O . SER A 1 165 ? 9.831 4.631 11.361 1.00 88.81 165 SER A O 1
ATOM 1298 N N . THR A 1 166 ? 10.244 4.051 9.235 1.00 87.38 166 THR A N 1
ATOM 1299 C CA . THR A 1 166 ? 11.476 3.281 9.454 1.00 87.38 166 THR A CA 1
ATOM 1300 C C . THR A 1 166 ? 12.499 3.604 8.354 1.00 87.38 166 THR A C 1
ATOM 1302 O O . THR A 1 166 ? 12.182 4.327 7.417 1.00 87.38 166 THR A O 1
ATOM 1305 N N . GLU A 1 167 ? 13.749 3.172 8.505 1.00 89.38 167 GLU A N 1
ATOM 1306 C CA . GLU A 1 167 ? 14.876 3.344 7.563 1.00 89.38 167 GLU A CA 1
ATOM 1307 C C . GLU A 1 167 ? 14.894 4.648 6.750 1.00 89.38 167 GLU A C 1
ATOM 1309 O O . GLU A 1 167 ? 14.682 4.676 5.542 1.00 89.38 167 GLU A O 1
ATOM 1314 N N . ASN A 1 168 ? 15.152 5.758 7.448 1.00 85.44 168 ASN A N 1
ATOM 1315 C CA . ASN A 1 168 ? 15.253 7.123 6.915 1.00 85.44 168 ASN A CA 1
ATOM 1316 C C . ASN A 1 168 ? 14.039 7.638 6.111 1.00 85.44 168 ASN A C 1
ATOM 1318 O O . ASN A 1 168 ? 14.162 8.670 5.454 1.00 85.44 168 ASN A O 1
ATOM 1322 N N . ALA A 1 169 ? 12.875 6.990 6.200 1.00 87.44 169 ALA A N 1
ATOM 1323 C CA . ALA A 1 169 ? 11.652 7.487 5.584 1.00 87.44 169 ALA A CA 1
ATOM 1324 C C . ALA A 1 169 ? 11.133 8.785 6.226 1.00 87.44 169 ALA A C 1
ATOM 1326 O O . ALA A 1 169 ? 11.241 9.001 7.442 1.00 87.44 169 ALA A O 1
ATOM 1327 N N . GLY A 1 170 ? 10.481 9.611 5.411 1.00 84.88 170 GLY A N 1
ATOM 1328 C CA . GLY A 1 170 ? 9.688 10.752 5.850 1.00 84.88 170 GLY A CA 1
ATOM 1329 C C . GLY A 1 170 ? 8.228 10.586 5.432 1.00 84.88 170 GLY A C 1
ATOM 1330 O O . GLY A 1 170 ? 7.897 10.201 4.309 1.00 84.88 170 GLY 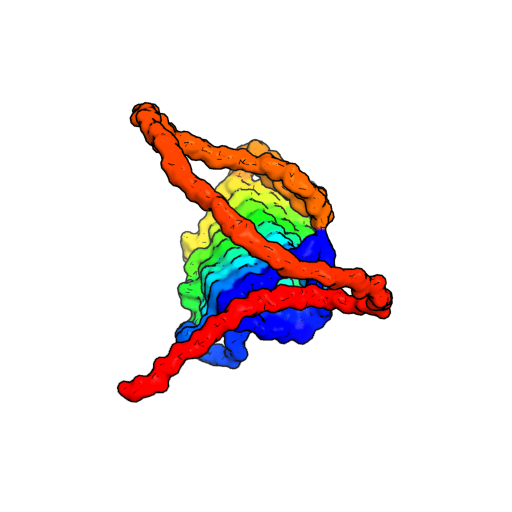A O 1
ATOM 1331 N N . VAL A 1 171 ? 7.337 10.798 6.401 1.00 85.75 171 VAL A N 1
ATOM 1332 C CA . VAL A 1 171 ? 5.901 10.559 6.252 1.00 85.75 171 VAL A CA 1
ATOM 1333 C C . VAL A 1 171 ? 5.145 11.747 6.833 1.00 85.75 171 VAL A C 1
ATOM 1335 O O . VAL A 1 171 ? 5.279 12.056 8.019 1.00 85.75 171 VAL A O 1
ATOM 1338 N N . LEU A 1 172 ? 4.345 12.394 5.990 1.00 85.12 172 LEU A N 1
ATOM 1339 C CA . LEU A 1 172 ? 3.416 13.460 6.347 1.00 85.12 172 LEU A CA 1
ATOM 1340 C C . LEU A 1 172 ? 2.062 12.829 6.701 1.00 85.12 172 LEU A C 1
ATOM 1342 O O . LEU A 1 172 ? 1.475 12.122 5.881 1.00 85.12 172 LEU A O 1
ATOM 1346 N N . VAL A 1 173 ? 1.580 13.052 7.927 1.00 83.81 173 VAL A N 1
ATOM 1347 C CA . VAL A 1 173 ? 0.374 12.394 8.468 1.00 83.81 173 VAL A CA 1
ATOM 1348 C C . VAL A 1 173 ? -0.668 13.437 8.883 1.00 83.81 173 VAL A C 1
ATOM 1350 O O . VAL A 1 173 ? -0.535 14.050 9.941 1.00 83.81 173 VAL A O 1
ATOM 1353 N N . GLU A 1 174 ? -1.730 13.610 8.087 1.00 83.81 174 GLU A N 1
ATOM 1354 C CA . GLU A 1 174 ? -2.683 14.732 8.222 1.00 83.81 174 GLU A CA 1
ATOM 1355 C C . GLU A 1 174 ? -4.155 14.283 8.261 1.00 83.81 174 GLU A C 1
ATOM 1357 O O . GLU A 1 174 ? -4.545 13.344 7.579 1.00 83.81 174 GLU A O 1
ATOM 1362 N N . GLY A 1 175 ? -5.025 14.930 9.042 1.00 81.19 175 GLY A N 1
ATOM 1363 C CA . GLY A 1 175 ? -6.489 14.719 8.964 1.00 81.19 175 GLY A CA 1
ATOM 1364 C C . GLY A 1 175 ? -7.030 13.317 9.319 1.00 81.19 175 GLY A C 1
ATOM 1365 O O . GLY A 1 175 ? -8.242 13.110 9.332 1.00 81.19 175 GLY A O 1
ATOM 1366 N N . ASN A 1 176 ? -6.162 12.345 9.615 1.00 85.00 176 ASN A N 1
ATOM 1367 C CA . ASN A 1 176 ? -6.535 10.959 9.904 1.00 85.00 176 ASN A CA 1
ATOM 1368 C C . ASN A 1 176 ? -7.341 10.824 11.210 1.00 85.00 176 ASN A C 1
ATOM 1370 O O . ASN A 1 176 ? -7.108 11.553 12.184 1.00 85.00 176 ASN A O 1
ATOM 1374 N N . TYR A 1 177 ? -8.249 9.844 11.257 1.00 86.69 177 TYR A N 1
ATOM 1375 C CA . TYR A 1 177 ? -9.049 9.523 12.442 1.00 86.69 177 TYR A CA 1
ATOM 1376 C C . TYR A 1 177 ? -8.648 8.168 13.032 1.00 86.69 177 TYR A C 1
ATOM 1378 O O . TYR A 1 177 ? -8.789 7.140 12.375 1.00 86.69 177 TYR A O 1
ATOM 1386 N N . PHE A 1 178 ? -8.172 8.174 14.281 1.00 87.62 178 PHE A N 1
ATOM 1387 C CA . PHE A 1 178 ? -7.748 6.975 15.008 1.00 87.62 178 PHE A CA 1
ATOM 1388 C C . PHE A 1 178 ? -8.721 6.650 16.149 1.00 87.62 178 PHE A C 1
ATOM 1390 O O . PHE A 1 178 ? -8.760 7.341 17.176 1.00 87.62 178 PHE A O 1
ATOM 1397 N N . GLU A 1 179 ? -9.477 5.572 15.976 1.00 86.81 179 GLU A N 1
ATOM 1398 C CA . GLU A 1 179 ? -10.436 5.023 16.931 1.00 86.81 179 GLU A CA 1
ATOM 1399 C C . GLU A 1 179 ? -9.865 3.758 17.577 1.00 86.81 179 GLU A C 1
ATOM 1401 O O . GLU A 1 179 ? -9.637 2.751 16.909 1.00 86.81 179 GLU A O 1
ATOM 1406 N N . SER A 1 180 ? -9.609 3.818 18.887 1.00 89.38 180 SER A N 1
ATOM 1407 C CA . SER A 1 180 ? -9.061 2.697 19.673 1.00 89.38 180 SER A CA 1
ATOM 1408 C C . SER A 1 180 ? -7.702 2.141 19.197 1.00 89.38 180 SER A C 1
ATOM 1410 O O . SER A 1 180 ? -7.354 1.017 19.540 1.00 89.38 180 SER A O 1
ATOM 1412 N N . VAL A 1 181 ? -6.903 2.928 18.464 1.00 83.75 181 VAL A N 1
ATOM 1413 C CA . VAL A 1 181 ? -5.550 2.545 18.005 1.00 83.75 181 VAL A CA 1
ATOM 1414 C C . VAL A 1 181 ? -4.467 3.133 18.912 1.00 83.75 181 VAL A C 1
ATOM 1416 O O . VAL A 1 181 ? -4.420 4.351 19.130 1.00 83.75 181 VAL A O 1
ATOM 1419 N N . ALA A 1 182 ? -3.569 2.286 19.421 1.00 81.44 182 ALA A N 1
ATOM 1420 C CA . ALA A 1 182 ? -2.437 2.704 20.245 1.00 81.44 182 ALA A CA 1
ATOM 1421 C C . ALA A 1 182 ? -1.236 1.743 20.099 1.00 81.44 182 ALA A C 1
ATOM 1423 O O . ALA A 1 182 ? -1.390 0.573 20.429 1.00 81.44 182 ALA A O 1
ATOM 1424 N N . PRO A 1 183 ? -0.037 2.229 19.714 1.00 83.94 183 PRO A N 1
ATOM 1425 C CA . PRO A 1 183 ? 0.294 3.596 19.295 1.00 83.94 183 PRO A CA 1
ATOM 1426 C C . PRO A 1 183 ? -0.312 3.989 17.933 1.00 83.94 183 PRO A C 1
ATOM 1428 O O . PRO A 1 183 ? -0.405 3.189 17.009 1.00 83.94 183 PRO A O 1
ATOM 1431 N N . ARG A 1 184 ? -0.695 5.266 17.776 1.00 78.62 184 ARG A N 1
ATOM 1432 C CA . ARG A 1 184 ? -1.207 5.797 16.491 1.00 78.62 184 ARG A CA 1
ATOM 1433 C C . ARG A 1 184 ? -0.128 5.864 15.411 1.00 78.62 184 ARG A C 1
ATOM 1435 O O . ARG A 1 184 ? -0.419 5.652 14.239 1.00 78.62 184 ARG A O 1
ATOM 1442 N N . SER A 1 185 ? 1.107 6.142 15.813 1.00 71.38 185 SER A N 1
ATOM 1443 C CA . SER A 1 185 ? 2.272 6.066 14.944 1.00 71.38 185 SER A CA 1
ATOM 1444 C C . SER A 1 185 ? 3.520 5.636 15.708 1.00 71.38 185 SER A C 1
ATOM 1446 O O . SER A 1 185 ? 3.600 5.799 16.928 1.00 71.38 185 SER A O 1
ATOM 1448 N N . THR A 1 186 ? 4.488 5.075 14.986 1.00 70.56 186 THR A N 1
ATOM 1449 C CA . THR A 1 186 ? 5.794 4.659 15.507 1.00 70.56 186 THR A CA 1
ATOM 1450 C C . THR A 1 186 ? 6.922 5.144 14.594 1.00 70.56 186 THR A C 1
ATOM 1452 O O . THR A 1 186 ? 6.739 5.349 13.394 1.00 70.56 186 THR A O 1
ATOM 1455 N N . SER A 1 187 ? 8.098 5.360 15.184 1.00 62.88 187 SER A N 1
ATOM 1456 C CA . SER A 1 187 ? 9.328 5.726 14.480 1.00 62.88 187 SER A CA 1
ATOM 1457 C C . SER A 1 187 ? 10.475 4.948 15.112 1.00 62.88 187 SER A C 1
ATOM 1459 O O . SER A 1 187 ? 10.724 5.126 16.303 1.00 62.88 187 SER A O 1
ATOM 1461 N N . ALA A 1 188 ? 11.144 4.079 14.350 1.00 50.84 188 ALA A N 1
ATOM 1462 C CA . ALA A 1 188 ? 12.210 3.218 14.887 1.00 50.84 188 ALA A CA 1
ATOM 1463 C C . ALA A 1 188 ? 13.628 3.788 14.691 1.00 50.84 188 ALA A C 1
ATOM 1465 O O . ALA A 1 188 ? 14.577 3.334 15.324 1.00 50.84 188 ALA A O 1
ATOM 1466 N N . THR A 1 189 ? 13.786 4.797 13.833 1.00 40.53 189 THR A N 1
ATOM 1467 C CA . THR A 1 189 ? 15.096 5.339 13.464 1.00 40.53 189 THR A CA 1
ATOM 1468 C C . THR A 1 189 ? 15.651 6.293 14.523 1.00 40.53 189 THR A C 1
ATOM 1470 O O . THR A 1 189 ? 15.046 7.307 14.876 1.00 40.53 189 THR A O 1
ATOM 1473 N N . THR A 1 190 ? 16.880 6.030 14.973 1.00 30.50 190 THR A N 1
ATOM 1474 C CA . THR A 1 190 ? 17.649 6.863 15.926 1.00 30.50 190 THR A CA 1
ATOM 1475 C C . THR A 1 190 ? 18.067 8.228 15.364 1.00 30.50 190 THR A C 1
ATOM 1477 O O . THR A 1 190 ? 18.730 9.018 16.039 1.00 30.50 190 THR A O 1
ATOM 1480 N N . ARG A 1 191 ? 17.671 8.539 14.125 1.00 32.09 191 ARG A N 1
ATOM 1481 C CA . ARG A 1 191 ? 18.013 9.767 13.412 1.00 32.09 191 ARG A CA 1
ATOM 1482 C C . ARG A 1 191 ? 16.792 10.341 12.696 1.00 32.09 191 ARG A C 1
ATOM 1484 O O . ARG A 1 191 ? 16.741 10.377 11.472 1.00 32.09 191 ARG A O 1
ATOM 1491 N N . ALA A 1 192 ? 15.837 10.855 13.472 1.00 33.28 192 ALA A N 1
ATOM 1492 C CA . ALA A 1 192 ? 14.726 11.669 12.973 1.00 33.28 192 ALA A CA 1
ATOM 1493 C C . ALA A 1 192 ? 15.234 12.989 12.343 1.00 33.28 192 ALA A C 1
ATOM 1495 O O . ALA A 1 192 ? 15.151 14.074 12.925 1.00 33.28 192 ALA A O 1
ATOM 1496 N N . ARG A 1 193 ? 15.798 12.907 11.133 1.00 32.81 193 ARG A N 1
ATOM 1497 C CA . ARG A 1 193 ? 16.168 14.054 10.299 1.00 32.81 193 ARG A CA 1
ATOM 1498 C C . ARG A 1 193 ? 14.897 14.734 9.792 1.00 32.81 193 ARG A C 1
ATOM 1500 O O . ARG A 1 193 ? 14.434 14.359 8.733 1.00 32.81 193 ARG A O 1
ATOM 1507 N N . ARG A 1 194 ? 14.369 15.721 10.530 1.00 36.81 194 ARG A N 1
ATOM 1508 C CA . ARG A 1 194 ? 13.468 16.830 10.100 1.00 36.81 194 ARG A CA 1
ATOM 1509 C C . ARG A 1 194 ? 12.305 16.560 9.094 1.00 36.81 194 ARG A C 1
ATOM 1511 O O . ARG A 1 194 ? 11.693 17.535 8.688 1.00 36.81 194 ARG A O 1
ATOM 1518 N N . GLY A 1 195 ? 11.987 15.321 8.709 1.00 35.72 195 GLY A N 1
ATOM 1519 C CA . GLY A 1 195 ? 11.076 14.971 7.601 1.00 35.72 195 GLY A CA 1
ATOM 1520 C C . GLY A 1 195 ? 9.807 14.215 8.011 1.00 35.72 195 GLY A C 1
ATOM 1521 O O . GLY A 1 195 ? 8.850 14.124 7.251 1.00 35.72 195 GLY A O 1
ATOM 1522 N N . ALA A 1 196 ? 9.734 13.731 9.255 1.00 41.03 196 ALA A N 1
ATOM 1523 C CA . ALA A 1 196 ? 8.461 13.332 9.852 1.00 41.03 196 ALA A CA 1
ATOM 1524 C C . ALA A 1 196 ? 7.670 14.601 10.221 1.00 41.03 196 ALA A C 1
ATOM 1526 O O . ALA A 1 196 ? 7.739 15.093 11.352 1.00 41.03 196 ALA A O 1
ATOM 1527 N N . TRP A 1 197 ? 6.985 15.169 9.229 1.00 40.41 197 TRP A N 1
ATOM 1528 C CA . TRP A 1 197 ? 6.146 16.352 9.378 1.00 40.41 197 TRP A CA 1
ATOM 1529 C C . TRP A 1 197 ? 4.786 15.940 9.948 1.00 40.41 197 TRP A C 1
ATOM 1531 O O . TRP A 1 197 ? 3.939 15.368 9.266 1.00 40.41 197 TRP A O 1
ATOM 1541 N N . TRP A 1 198 ? 4.576 16.224 11.231 1.00 47.34 198 TRP A N 1
ATOM 1542 C CA . TRP A 1 198 ? 3.304 15.988 11.910 1.00 47.34 198 TRP A CA 1
ATOM 1543 C C . TRP A 1 198 ? 2.490 17.282 11.895 1.00 47.34 198 TRP A C 1
ATOM 1545 O O . TRP A 1 198 ? 2.917 18.267 12.500 1.00 47.34 198 TRP A O 1
ATOM 1555 N N . SER A 1 199 ? 1.323 17.293 11.246 1.00 36.59 199 SER A N 1
ATOM 1556 C CA . SER A 1 199 ? 0.380 18.405 11.385 1.00 36.59 199 SER A CA 1
ATOM 1557 C C . SER A 1 199 ? -0.650 18.118 12.483 1.00 36.59 199 SER A C 1
ATOM 1559 O O . SER A 1 199 ? -1.052 16.977 12.728 1.00 36.59 199 SER A O 1
ATOM 1561 N N . ASP A 1 200 ? -1.077 19.175 13.179 1.00 38.81 200 ASP A N 1
ATOM 1562 C CA . ASP A 1 200 ? -1.945 19.167 14.375 1.00 38.81 200 ASP A CA 1
ATOM 1563 C C . ASP A 1 200 ? -3.414 18.732 14.097 1.00 38.81 200 ASP A C 1
ATOM 1565 O O . ASP A 1 200 ? -4.351 19.119 14.798 1.00 38.81 200 ASP A O 1
ATOM 1569 N N . ALA A 1 201 ? -3.644 17.943 13.043 1.00 43.62 201 ALA A N 1
ATOM 1570 C CA . ALA A 1 201 ? -4.955 17.673 12.457 1.00 43.62 201 ALA A CA 1
ATOM 1571 C C . ALA A 1 201 ? -5.493 16.241 12.669 1.00 43.62 201 ALA A C 1
ATOM 1573 O O . ALA A 1 201 ? -6.504 15.881 12.067 1.00 43.62 201 ALA A O 1
ATOM 1574 N N . THR A 1 202 ? -4.870 15.414 13.518 1.00 55.53 202 THR A N 1
ATOM 1575 C CA . THR A 1 202 ? -5.345 14.035 13.764 1.00 55.53 202 THR A CA 1
ATOM 1576 C C . THR A 1 202 ? -6.440 13.968 14.832 1.00 55.53 202 THR A C 1
ATOM 1578 O O . THR A 1 202 ? -6.288 14.433 15.963 1.00 55.53 202 THR A O 1
ATOM 1581 N N . CYS A 1 203 ? -7.567 13.353 14.483 1.00 52.12 203 CYS A N 1
ATOM 1582 C CA . CYS A 1 203 ? -8.711 13.184 15.373 1.00 52.12 203 CYS A CA 1
ATOM 1583 C C . CYS A 1 203 ? -8.640 11.847 16.121 1.00 52.12 203 CYS A C 1
ATOM 1585 O O . CYS A 1 203 ? -8.210 10.837 15.564 1.00 52.12 203 CYS A O 1
ATOM 1587 N N . THR A 1 204 ? -9.121 11.809 17.367 1.00 56.47 204 THR A N 1
ATOM 1588 C CA . THR A 1 204 ? -9.132 10.579 18.173 1.00 56.47 204 THR A CA 1
ATOM 1589 C C . THR A 1 204 ? -10.464 10.321 18.879 1.00 56.47 204 THR A C 1
ATOM 1591 O O . THR A 1 204 ? -11.247 11.234 19.176 1.00 56.47 204 THR A O 1
ATOM 1594 N N . SER A 1 205 ? -10.711 9.050 19.179 1.00 47.75 205 SER A N 1
ATOM 1595 C CA . SER A 1 205 ? -11.611 8.601 20.241 1.00 47.75 205 SER A CA 1
ATOM 1596 C C . SER A 1 205 ? -10.853 7.612 21.127 1.00 47.75 205 SER A C 1
ATOM 1598 O O . SER A 1 205 ? -10.442 6.537 20.700 1.00 47.75 205 SER A O 1
ATOM 1600 N N . THR A 1 206 ? -10.633 7.986 22.387 1.00 46.84 206 THR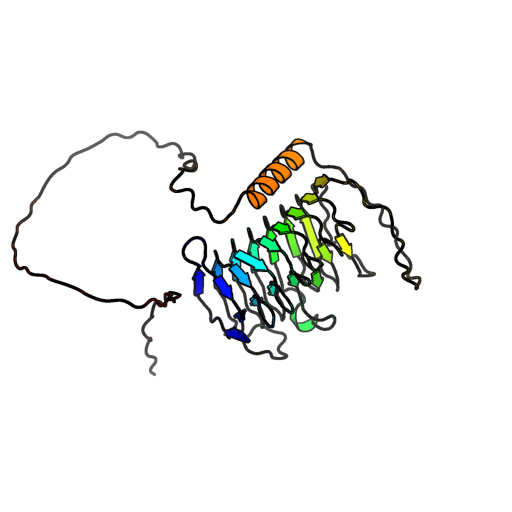 A N 1
ATOM 1601 C CA . THR A 1 206 ? -10.061 7.083 23.389 1.00 46.84 206 THR A CA 1
ATOM 1602 C C . THR A 1 206 ? -11.076 6.813 24.483 1.00 46.84 206 THR A C 1
ATOM 1604 O O . THR A 1 206 ? -11.249 7.629 25.389 1.00 46.84 206 THR A O 1
ATOM 1607 N N . ARG A 1 207 ? -11.633 5.603 24.485 1.00 33.88 207 ARG A N 1
ATOM 1608 C CA . ARG A 1 207 ? -11.685 4.844 25.734 1.00 33.88 207 ARG A CA 1
ATOM 1609 C C . ARG A 1 207 ? -10.393 4.034 25.748 1.00 33.88 207 ARG A C 1
ATOM 1611 O O . ARG A 1 207 ? -10.287 3.039 25.046 1.00 33.88 207 ARG A O 1
ATOM 1618 N N . ALA A 1 208 ? -9.362 4.550 26.417 1.00 33.53 208 ALA A N 1
ATOM 1619 C CA . ALA A 1 208 ? -8.040 3.931 26.369 1.00 33.53 208 ALA A CA 1
ATOM 1620 C C . ALA A 1 208 ? -8.109 2.496 26.931 1.00 33.53 208 ALA A C 1
ATOM 1622 O O . ALA A 1 208 ? -8.648 2.327 28.032 1.00 33.53 208 ALA A O 1
ATOM 1623 N N . PRO A 1 209 ? -7.578 1.474 26.233 1.00 34.03 209 PRO A N 1
ATOM 1624 C CA . PRO A 1 209 ? -7.421 0.157 26.834 1.00 34.03 209 PRO A CA 1
ATOM 1625 C C . PRO A 1 209 ? -6.496 0.263 28.054 1.00 34.03 209 PRO A C 1
ATOM 1627 O O . PRO A 1 209 ? -5.567 1.078 28.085 1.00 34.03 209 PRO A O 1
ATOM 1630 N N . ARG A 1 210 ? -6.761 -0.542 29.092 1.00 31.81 210 ARG A N 1
ATOM 1631 C CA . ARG A 1 210 ? -5.877 -0.620 30.266 1.00 31.81 210 ARG A CA 1
ATOM 1632 C C . ARG A 1 210 ? -4.466 -0.976 29.798 1.00 31.81 210 ARG A C 1
ATOM 1634 O O . ARG A 1 210 ? -4.302 -1.907 29.017 1.00 31.81 210 ARG A O 1
ATOM 1641 N N . LYS A 1 211 ? -3.463 -0.261 30.320 1.00 30.64 211 LYS A N 1
ATOM 1642 C CA . LYS A 1 211 ? -2.042 -0.552 30.087 1.00 30.64 211 LYS A CA 1
ATOM 1643 C C . LYS A 1 211 ? -1.770 -2.041 30.333 1.00 30.64 211 LYS A C 1
ATOM 1645 O O . LYS A 1 211 ? -1.878 -2.481 31.475 1.00 30.64 211 LYS A O 1
ATOM 1650 N N . GLN A 1 212 ? -1.358 -2.772 29.302 1.00 28.56 212 GLN A N 1
ATOM 1651 C CA . GLN A 1 212 ? -0.549 -3.971 29.489 1.00 28.56 212 GLN A CA 1
ATOM 1652 C C . GLN A 1 212 ? 0.918 -3.582 29.259 1.00 28.56 212 GLN A C 1
ATOM 1654 O O . GLN A 1 212 ? 1.219 -2.963 28.235 1.00 28.56 212 GLN A O 1
ATOM 1659 N N . PRO A 1 213 ? 1.828 -3.850 30.211 1.00 31.75 213 PRO A N 1
ATOM 1660 C CA . PRO A 1 213 ? 3.248 -3.612 30.011 1.00 31.75 213 PRO A CA 1
ATOM 1661 C C . PRO A 1 213 ? 3.833 -4.733 29.147 1.00 31.75 213 PRO A C 1
ATOM 1663 O O . PRO A 1 213 ? 3.892 -5.881 29.578 1.00 31.75 213 PRO A O 1
ATOM 1666 N N . VAL A 1 214 ? 4.293 -4.394 27.943 1.00 34.22 214 VAL A N 1
ATOM 1667 C CA . VAL A 1 214 ? 5.130 -5.290 27.133 1.00 34.22 214 VAL A CA 1
ATOM 1668 C C . VAL A 1 214 ? 6.594 -4.993 27.484 1.00 34.22 214 VAL A C 1
ATOM 1670 O O . VAL A 1 214 ? 6.995 -3.828 27.389 1.00 34.22 214 VAL A O 1
ATOM 1673 N N . PRO A 1 215 ? 7.399 -5.971 27.934 1.00 30.58 215 PRO A N 1
ATOM 1674 C CA . PRO A 1 215 ? 8.788 -5.721 28.296 1.00 30.58 215 PRO A CA 1
ATOM 1675 C C . PRO A 1 215 ? 9.659 -5.670 27.035 1.00 30.58 215 PRO A C 1
ATOM 1677 O O . PRO A 1 215 ? 9.839 -6.685 26.369 1.00 30.58 215 PRO A O 1
ATOM 1680 N N . TRP A 1 216 ? 10.242 -4.508 26.725 1.00 32.06 216 TRP A N 1
ATOM 1681 C CA . TRP A 1 216 ? 11.336 -4.417 25.753 1.00 32.06 216 TRP A CA 1
ATOM 1682 C C . TRP A 1 216 ? 12.630 -4.031 26.465 1.00 32.06 216 TRP A C 1
ATOM 1684 O O . TRP A 1 216 ? 12.777 -2.912 26.958 1.00 32.06 216 TRP A O 1
ATOM 1694 N N . SER A 1 217 ? 13.566 -4.973 26.546 1.00 32.31 217 SER A N 1
ATOM 1695 C CA . SER A 1 217 ? 14.841 -4.804 27.237 1.00 32.31 217 SER A CA 1
ATOM 1696 C C . SER A 1 217 ? 15.959 -4.465 26.256 1.00 32.31 217 SER A C 1
ATOM 1698 O O . SER A 1 217 ? 16.556 -5.373 25.681 1.00 32.31 217 SER A O 1
ATOM 1700 N N . SER A 1 218 ? 16.274 -3.176 26.096 1.00 29.44 218 SER A N 1
ATOM 1701 C CA . SER A 1 218 ? 17.648 -2.662 25.908 1.00 29.44 218 SER A CA 1
ATOM 1702 C C . SER A 1 218 ? 17.662 -1.124 25.871 1.00 29.44 218 SER A C 1
ATOM 1704 O O . SER A 1 218 ? 16.754 -0.530 25.285 1.00 29.44 218 SER A O 1
ATOM 1706 N N . PRO A 1 219 ? 18.655 -0.451 26.485 1.00 35.78 219 PRO A N 1
ATOM 1707 C CA . PRO A 1 219 ? 18.683 1.004 26.574 1.00 35.78 219 PRO A CA 1
ATOM 1708 C C . PRO A 1 219 ? 19.405 1.642 25.376 1.00 35.78 219 PRO A C 1
ATOM 1710 O O . PRO A 1 219 ? 20.621 1.537 25.243 1.00 35.78 219 PRO A O 1
ATOM 1713 N N . ALA A 1 220 ? 18.668 2.386 24.553 1.00 29.23 220 ALA A N 1
ATOM 1714 C CA . ALA A 1 220 ? 19.224 3.369 23.621 1.00 29.23 220 ALA A CA 1
ATOM 1715 C C . ALA A 1 220 ? 18.757 4.777 24.041 1.00 29.23 220 ALA A C 1
ATOM 1717 O O . ALA A 1 220 ? 17.647 4.912 24.567 1.00 29.23 220 ALA A O 1
ATOM 1718 N N . PRO A 1 221 ? 19.574 5.835 23.868 1.00 31.97 221 PRO A N 1
ATOM 1719 C CA . PRO A 1 221 ? 19.296 7.144 24.450 1.00 31.97 221 PRO A CA 1
ATOM 1720 C C . PRO A 1 221 ? 18.079 7.801 23.789 1.00 31.97 221 PRO A C 1
ATOM 1722 O O . PRO A 1 221 ? 18.161 8.360 22.697 1.00 31.97 221 PRO A O 1
ATOM 1725 N N . THR A 1 222 ? 16.938 7.768 24.477 1.00 29.25 222 THR A N 1
ATOM 1726 C CA . THR A 1 222 ? 15.718 8.437 24.023 1.00 29.25 222 THR A CA 1
ATOM 1727 C C . THR A 1 222 ? 15.889 9.952 24.099 1.00 29.25 222 THR A C 1
ATOM 1729 O O . THR A 1 222 ? 15.693 10.558 25.159 1.00 29.25 222 THR A O 1
ATOM 1732 N N . THR A 1 223 ? 16.173 10.596 22.967 1.00 28.00 223 THR A N 1
ATOM 1733 C CA . THR A 1 223 ? 15.858 12.015 22.794 1.00 28.00 223 THR A CA 1
ATOM 1734 C C . THR A 1 223 ? 14.347 12.170 22.937 1.00 28.00 223 THR A C 1
ATOM 1736 O O . THR A 1 223 ? 13.556 11.767 22.087 1.00 28.00 223 THR A O 1
ATOM 1739 N N . ARG A 1 224 ? 13.925 12.692 24.091 1.00 26.86 224 ARG A N 1
ATOM 1740 C CA . ARG A 1 224 ? 12.518 12.783 24.488 1.00 26.86 224 ARG A CA 1
ATOM 1741 C C . ARG A 1 224 ? 11.823 13.915 23.730 1.00 26.86 224 ARG A C 1
ATOM 1743 O O . ARG A 1 224 ? 11.578 14.983 24.289 1.00 26.86 224 ARG A O 1
ATOM 1750 N N . THR A 1 225 ? 11.501 13.678 22.459 1.00 32.31 225 THR A N 1
ATOM 1751 C CA . THR A 1 225 ? 10.696 14.590 21.638 1.00 32.31 225 THR A CA 1
ATOM 1752 C C . THR A 1 225 ? 9.381 14.876 22.358 1.00 32.31 225 THR A C 1
ATOM 1754 O O . THR A 1 225 ? 8.618 13.966 22.692 1.00 32.31 225 THR A O 1
ATOM 1757 N N . ARG A 1 226 ? 9.134 16.150 22.676 1.00 25.39 226 ARG A N 1
ATOM 1758 C CA . ARG A 1 226 ? 7.976 16.563 23.473 1.00 25.39 226 ARG A CA 1
ATOM 1759 C C . ARG A 1 226 ? 6.739 16.634 22.582 1.00 25.39 226 ARG A C 1
ATOM 1761 O O . ARG A 1 226 ? 6.496 17.647 21.939 1.00 25.39 226 ARG A O 1
ATOM 1768 N N . TRP A 1 227 ? 5.958 15.558 22.576 1.00 38.47 227 TRP A N 1
ATOM 1769 C CA . TRP A 1 227 ? 4.704 15.453 21.831 1.00 38.47 227 TRP A CA 1
ATOM 1770 C C . TRP A 1 227 ? 3.686 16.516 22.268 1.00 38.47 227 TRP A C 1
ATOM 1772 O O . TRP A 1 227 ? 3.115 16.430 23.357 1.00 38.47 227 TRP A O 1
ATOM 1782 N N . THR A 1 228 ? 3.418 17.498 21.410 1.00 27.45 228 THR A N 1
ATOM 1783 C CA . THR A 1 228 ? 2.242 18.366 21.523 1.00 27.45 228 THR A CA 1
ATOM 1784 C C . THR A 1 228 ? 1.148 17.818 20.623 1.00 27.45 228 THR A C 1
ATOM 1786 O O . THR A 1 228 ? 1.219 17.954 19.411 1.00 27.45 228 THR A O 1
ATOM 1789 N N . THR A 1 229 ? 0.125 17.194 21.202 1.00 34.69 229 THR A N 1
ATOM 1790 C CA . THR A 1 229 ? -1.116 16.904 20.476 1.00 34.69 229 THR A CA 1
ATOM 1791 C C . THR A 1 229 ? -2.079 18.068 20.666 1.00 34.69 229 THR A C 1
ATOM 1793 O O . THR A 1 229 ? -2.736 18.135 21.711 1.00 34.69 229 THR A O 1
ATOM 1796 N N . ARG A 1 230 ? -2.222 18.962 19.680 1.00 33.97 230 ARG A N 1
ATOM 1797 C CA . ARG A 1 230 ? -3.479 19.714 19.578 1.00 33.97 230 ARG A CA 1
ATOM 1798 C C . ARG A 1 230 ? -4.549 18.775 19.032 1.00 33.97 230 ARG A C 1
ATOM 1800 O O . ARG A 1 230 ? -4.335 18.059 18.063 1.00 33.97 230 ARG A O 1
ATOM 1807 N N . GLN A 1 231 ? -5.707 18.758 19.686 1.00 40.34 231 GLN A N 1
ATOM 1808 C CA . GLN A 1 231 ? -6.909 18.220 19.059 1.00 40.34 231 GLN A CA 1
ATOM 1809 C C . GLN A 1 231 ? -7.323 19.219 17.966 1.00 40.34 231 GLN A C 1
ATOM 1811 O O . GLN A 1 231 ? -7.487 20.401 18.296 1.00 40.34 231 GLN A O 1
ATOM 1816 N N . PRO A 1 232 ? -7.524 18.799 16.707 1.00 46.06 232 PRO A N 1
ATOM 1817 C CA . PRO A 1 232 ? -8.161 19.653 15.711 1.00 46.06 232 PRO A CA 1
ATOM 1818 C C . PRO A 1 232 ? -9.560 20.085 16.155 1.00 46.06 232 PRO A C 1
ATOM 1820 O O . PRO A 1 232 ? -10.181 19.508 1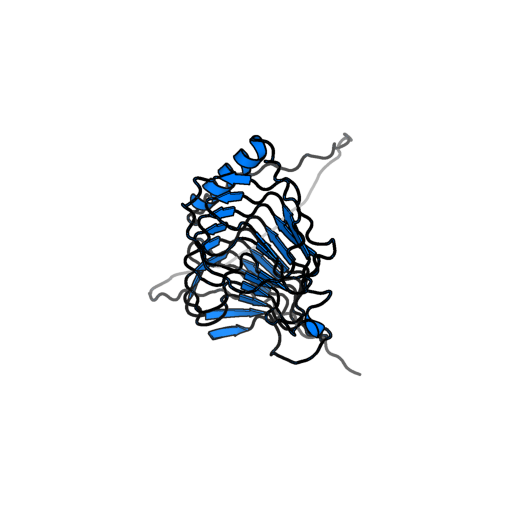7.055 1.00 46.06 232 PRO A O 1
ATOM 1823 N N . SER A 1 233 ? -10.075 21.127 15.504 1.00 44.97 233 SER A N 1
ATOM 1824 C CA . SER A 1 233 ? -11.377 21.696 15.837 1.00 44.97 233 SER A CA 1
ATOM 1825 C C . SER A 1 233 ? -12.490 20.637 15.771 1.00 44.97 233 SER A C 1
ATOM 1827 O O . SER A 1 233 ? -12.529 19.784 14.879 1.00 44.97 233 SER A O 1
ATOM 1829 N N . ARG A 1 234 ? -13.440 20.706 16.718 1.00 48.75 234 ARG A N 1
ATOM 1830 C CA . ARG A 1 234 ? -14.576 19.766 16.821 1.00 48.75 234 ARG A CA 1
ATOM 1831 C C . ARG A 1 234 ? -15.290 19.477 15.478 1.00 48.75 234 ARG A C 1
ATOM 1833 O O . ARG A 1 234 ? -15.666 18.320 15.290 1.00 48.75 234 ARG A O 1
ATOM 1840 N N . PRO A 1 235 ? -15.462 20.436 14.537 1.00 49.19 235 PRO A N 1
ATOM 1841 C CA . PRO A 1 235 ? -16.055 20.168 13.223 1.00 49.19 235 PRO A CA 1
ATOM 1842 C C . PRO A 1 235 ? -15.267 19.189 12.341 1.00 49.19 235 PRO A C 1
ATOM 1844 O O . PRO A 1 235 ? -15.889 18.349 11.693 1.00 49.19 235 PRO A O 1
ATOM 1847 N N . LEU A 1 236 ? -13.927 19.236 12.337 1.00 48.69 236 LEU A N 1
ATOM 1848 C CA . LEU A 1 236 ? -13.103 18.304 11.553 1.00 48.69 236 LEU A CA 1
ATOM 1849 C C . LEU A 1 236 ? -13.274 16.871 12.069 1.00 48.69 236 LEU A C 1
ATOM 1851 O O . LEU A 1 236 ? -13.599 15.970 11.300 1.00 48.69 236 LEU A O 1
ATOM 1855 N N . CYS A 1 237 ? -13.220 16.677 13.390 1.00 48.31 237 CYS A N 1
ATOM 1856 C CA . CYS A 1 237 ? -13.482 15.368 14.000 1.00 48.31 237 CYS A CA 1
ATOM 1857 C C . CYS A 1 237 ? -14.945 14.926 13.940 1.00 48.31 237 CYS A C 1
ATOM 1859 O O . CYS A 1 237 ? -15.242 13.770 14.249 1.00 48.31 237 CYS A O 1
ATOM 1861 N N . ARG A 1 238 ? -15.872 15.822 13.593 1.00 56.59 238 ARG A N 1
ATOM 1862 C CA . ARG A 1 238 ? -17.254 15.455 13.288 1.00 56.59 238 ARG A CA 1
ATOM 1863 C C . ARG A 1 238 ? -17.354 14.938 11.853 1.00 56.59 238 ARG A C 1
ATOM 1865 O O . ARG A 1 238 ? -17.828 13.821 11.683 1.00 56.59 238 ARG A O 1
ATOM 1872 N N . ARG A 1 239 ? -16.824 15.675 10.868 1.00 57.56 239 ARG A N 1
ATOM 1873 C CA . ARG A 1 239 ? -16.802 15.251 9.456 1.00 57.56 239 ARG A CA 1
ATOM 1874 C C . ARG A 1 239 ? -16.026 13.953 9.248 1.00 57.56 239 ARG A C 1
ATOM 1876 O O . ARG A 1 239 ? -16.541 13.060 8.592 1.00 57.56 239 ARG A O 1
ATOM 1883 N N . ALA A 1 240 ? -14.856 13.802 9.871 1.00 52.66 240 ALA A N 1
ATOM 1884 C CA . ALA A 1 240 ? -14.087 12.558 9.812 1.00 52.66 240 ALA A CA 1
ATOM 1885 C C . ALA A 1 240 ? -14.877 11.367 10.385 1.00 52.66 240 ALA A C 1
ATOM 1887 O O . ALA A 1 240 ? -14.869 10.293 9.798 1.00 52.66 240 ALA A O 1
ATOM 1888 N N . ARG A 1 241 ? -15.637 11.566 11.476 1.00 53.06 241 ARG A N 1
ATOM 1889 C CA . ARG A 1 241 ? -16.537 10.545 12.046 1.00 53.06 241 ARG A CA 1
ATOM 1890 C C . ARG A 1 241 ? -17.790 10.279 11.206 1.00 53.06 241 ARG A C 1
ATOM 1892 O O . ARG A 1 241 ? -18.304 9.169 11.231 1.00 53.06 241 ARG A O 1
ATOM 1899 N N . GLU A 1 242 ? -18.321 11.277 10.507 1.00 60.41 242 GLU A N 1
ATOM 1900 C CA . GLU A 1 242 ? -19.462 11.120 9.593 1.00 60.41 242 GLU A CA 1
ATOM 1901 C C . GLU A 1 242 ? -19.047 10.374 8.321 1.00 60.41 242 GLU A C 1
ATOM 1903 O O . GLU A 1 242 ? -19.722 9.423 7.936 1.00 60.41 242 GLU A O 1
ATOM 1908 N N . TRP A 1 243 ? -17.888 10.715 7.754 1.00 59.28 243 TRP A N 1
ATOM 1909 C CA . TRP A 1 243 ? -17.263 9.975 6.661 1.00 59.28 243 TRP A CA 1
ATOM 1910 C C . TRP A 1 243 ? -16.925 8.532 7.072 1.00 59.28 243 TRP A C 1
ATOM 1912 O O . TRP A 1 243 ? -17.369 7.594 6.417 1.00 59.28 243 TRP A O 1
ATOM 1922 N N . ALA A 1 244 ? -16.259 8.338 8.214 1.00 49.84 244 ALA A N 1
ATOM 1923 C CA . ALA A 1 244 ? -15.956 7.023 8.784 1.00 49.84 244 ALA A CA 1
ATOM 1924 C C . ALA A 1 244 ? -17.204 6.142 8.985 1.00 49.84 244 ALA A C 1
ATOM 1926 O O . ALA A 1 244 ? -17.175 4.953 8.677 1.00 49.84 244 ALA A O 1
ATOM 1927 N N . ARG A 1 245 ? -18.321 6.721 9.455 1.00 51.25 245 ARG A N 1
ATOM 1928 C CA . ARG A 1 245 ? -19.609 6.011 9.542 1.00 51.25 245 ARG A CA 1
ATOM 1929 C C . ARG A 1 245 ? -20.182 5.680 8.166 1.00 51.25 245 ARG A C 1
ATOM 1931 O O . ARG A 1 245 ? -20.629 4.559 7.962 1.00 51.25 245 ARG A O 1
ATOM 1938 N N . SER A 1 246 ? -20.096 6.596 7.200 1.00 50.09 246 SER A N 1
ATOM 1939 C CA . SER A 1 246 ? -20.509 6.297 5.823 1.00 50.09 246 SER A CA 1
ATOM 1940 C C . SER A 1 246 ? -19.662 5.195 5.169 1.00 50.09 246 SER A C 1
ATOM 1942 O O . SER A 1 246 ? -20.202 4.414 4.396 1.00 50.09 246 SER A O 1
ATOM 1944 N N . ALA A 1 247 ? -18.381 5.067 5.536 1.00 45.53 247 ALA A N 1
ATOM 1945 C CA . ALA A 1 247 ? -17.510 3.977 5.094 1.00 45.53 247 ALA A CA 1
ATOM 1946 C C . ALA A 1 247 ? -17.891 2.619 5.717 1.00 45.53 247 ALA A C 1
ATOM 1948 O O . ALA A 1 247 ? -17.750 1.592 5.061 1.00 45.53 247 ALA A O 1
ATOM 1949 N N . THR A 1 248 ? -18.425 2.594 6.947 1.00 42.75 248 THR A N 1
ATOM 1950 C CA . THR A 1 248 ? -19.007 1.372 7.541 1.00 42.75 248 THR A CA 1
ATOM 1951 C C . THR A 1 248 ? -20.419 1.058 7.034 1.00 42.75 248 THR A C 1
ATOM 1953 O O . THR A 1 248 ? -20.804 -0.106 7.011 1.00 42.75 248 THR A O 1
ATOM 1956 N N . ASP A 1 249 ? -21.176 2.070 6.595 1.00 36.34 249 ASP A N 1
ATOM 1957 C CA . ASP A 1 249 ? -22.536 1.941 6.040 1.00 36.34 249 ASP A CA 1
ATOM 1958 C C . ASP A 1 249 ? -22.551 1.669 4.519 1.00 36.34 249 ASP A C 1
ATOM 1960 O O . ASP A 1 249 ? -23.605 1.749 3.876 1.00 36.34 249 ASP A O 1
ATOM 1964 N N . LEU A 1 250 ? -21.393 1.330 3.941 1.00 36.19 250 LEU A N 1
ATOM 1965 C CA . LEU A 1 250 ? -21.233 0.826 2.579 1.00 36.19 250 LEU A CA 1
ATOM 1966 C C . LEU A 1 250 ? -21.069 -0.707 2.578 1.00 36.19 250 LEU A C 1
ATOM 1968 O O . LEU A 1 250 ? -19.954 -1.212 2.467 1.00 36.19 250 LEU A O 1
ATOM 1972 N N . PRO A 1 251 ? -22.163 -1.494 2.542 1.00 34.44 251 PRO A N 1
ATOM 1973 C CA . PRO A 1 251 ? -22.175 -2.560 1.555 1.00 34.44 251 PRO A CA 1
ATOM 1974 C C . PRO A 1 251 ? -22.080 -1.909 0.165 1.00 34.44 251 PRO A C 1
ATOM 1976 O O . PRO A 1 251 ? -22.517 -0.768 -0.018 1.00 34.44 251 PRO A O 1
ATOM 1979 N N . LEU A 1 252 ? -21.614 -2.650 -0.841 1.00 40.47 252 LEU A N 1
ATOM 1980 C CA . LEU A 1 252 ? -21.593 -2.239 -2.254 1.00 40.47 252 LEU A CA 1
ATOM 1981 C C . LEU A 1 252 ? -23.016 -2.142 -2.865 1.00 40.47 252 LEU A C 1
ATOM 1983 O O . LEU A 1 252 ? -23.309 -2.619 -3.958 1.00 40.47 252 LEU A O 1
ATOM 1987 N N . ARG A 1 253 ? -23.956 -1.504 -2.160 1.00 32.50 253 ARG A N 1
ATOM 1988 C CA . ARG A 1 253 ? -25.266 -1.129 -2.680 1.00 32.50 253 ARG A CA 1
ATOM 1989 C C . ARG A 1 253 ? -25.071 0.002 -3.673 1.00 32.50 253 ARG A C 1
ATOM 1991 O O . ARG A 1 253 ? -24.946 1.162 -3.288 1.00 32.50 253 ARG A O 1
ATOM 1998 N N . ALA A 1 254 ? -25.151 -0.353 -4.950 1.00 38.56 254 ALA A N 1
ATOM 1999 C CA . ALA A 1 254 ? -25.416 0.577 -6.032 1.00 38.56 254 ALA A CA 1
ATOM 2000 C C . ALA A 1 254 ? -26.674 1.411 -5.711 1.00 38.56 254 ALA A C 1
ATOM 2002 O O . ALA A 1 254 ? -27.802 1.008 -5.999 1.00 38.56 254 ALA A O 1
ATOM 2003 N N . ARG A 1 255 ? -26.490 2.588 -5.103 1.00 33.00 255 ARG A N 1
ATOM 2004 C CA . ARG A 1 255 ? -27.515 3.630 -5.097 1.00 33.00 255 ARG A CA 1
ATOM 2005 C C . ARG A 1 255 ? -27.468 4.271 -6.475 1.00 33.00 255 ARG A C 1
ATOM 2007 O O . ARG A 1 255 ? -26.527 4.992 -6.796 1.00 33.00 255 ARG A O 1
ATOM 2014 N N . GLY A 1 256 ? -28.449 3.931 -7.307 1.00 29.55 256 GLY A N 1
ATOM 2015 C CA . GLY A 1 256 ? -28.565 4.489 -8.648 1.00 29.55 256 GLY A CA 1
ATOM 2016 C C . GLY A 1 256 ? -28.656 6.016 -8.618 1.00 29.55 256 GLY A C 1
ATOM 2017 O O . GLY A 1 256 ? -29.235 6.581 -7.695 1.00 29.55 256 GLY A O 1
ATOM 2018 N N . HIS A 1 257 ? -28.071 6.643 -9.641 1.00 44.16 257 HIS A N 1
ATOM 2019 C CA . HIS A 1 257 ? -28.276 8.027 -10.084 1.00 44.16 257 HIS A CA 1
ATOM 2020 C C . HIS A 1 257 ? -28.833 9.019 -9.042 1.00 44.16 257 HIS A C 1
ATOM 2022 O O . HIS A 1 257 ? -30.005 9.387 -9.078 1.00 44.16 257 HIS A O 1
ATOM 2028 N N . GLY A 1 258 ? -27.952 9.527 -8.178 1.00 27.05 258 GLY A N 1
ATOM 2029 C CA . GLY A 1 258 ? -28.131 10.821 -7.517 1.00 27.05 258 GLY A CA 1
ATOM 2030 C C . GLY A 1 258 ? -27.187 11.839 -8.152 1.00 27.05 258 GLY A C 1
ATOM 2031 O O . GLY A 1 258 ? -25.981 11.596 -8.198 1.00 27.05 258 GLY A O 1
ATOM 2032 N N . GLN A 1 259 ? -27.717 12.949 -8.670 1.00 33.62 259 GLN A N 1
ATOM 2033 C CA . GLN A 1 259 ? -26.894 14.046 -9.188 1.00 33.62 259 GLN A CA 1
ATOM 2034 C C . GLN A 1 259 ? -26.056 14.649 -8.053 1.00 33.62 259 GLN A C 1
ATOM 2036 O O . GLN A 1 259 ? -26.592 15.019 -7.011 1.00 33.62 259 GLN A O 1
ATOM 2041 N N . TRP A 1 260 ? -24.752 14.781 -8.285 1.00 28.72 260 TRP A N 1
ATOM 2042 C CA . TRP A 1 260 ? -23.852 15.596 -7.468 1.00 28.72 260 TRP A CA 1
ATOM 2043 C C . TRP A 1 260 ? -23.605 16.932 -8.185 1.00 28.72 260 TRP A C 1
ATOM 2045 O O . TRP A 1 260 ? -23.748 16.983 -9.411 1.00 28.72 260 TRP A O 1
ATOM 2055 N N . PRO A 1 261 ? -23.350 18.027 -7.446 1.00 28.23 261 PRO A N 1
ATOM 2056 C CA . PRO A 1 261 ? -23.577 19.376 -7.952 1.00 28.23 261 PRO A CA 1
ATOM 2057 C C . PRO A 1 261 ? -22.691 19.709 -9.152 1.00 28.23 261 PRO A C 1
ATOM 2059 O O . PRO A 1 261 ? -21.489 19.450 -9.153 1.00 28.23 261 PRO A O 1
ATOM 2062 N N . SER A 1 262 ? -23.309 20.317 -10.164 1.00 29.52 262 SER A N 1
ATOM 2063 C CA . SER A 1 262 ? -22.613 20.929 -11.291 1.00 29.52 262 SER A CA 1
ATOM 2064 C C . SER A 1 262 ? -21.624 21.980 -10.795 1.00 29.52 262 SER A C 1
ATOM 2066 O O . SER A 1 262 ? -21.963 22.783 -9.924 1.00 29.52 262 SER A O 1
ATOM 2068 N N . HIS A 1 263 ? -20.427 21.992 -11.380 1.00 31.95 263 HIS A N 1
ATOM 2069 C CA . HIS A 1 263 ? -19.452 23.056 -11.163 1.00 31.95 263 HIS A CA 1
ATOM 2070 C C . HIS A 1 263 ? -20.064 24.435 -11.453 1.00 31.95 263 HIS A C 1
ATOM 2072 O O . HIS A 1 263 ? -20.866 24.577 -12.376 1.00 31.95 263 HIS A O 1
ATOM 2078 N N . GLU A 1 264 ? -19.653 25.429 -10.663 1.00 28.91 264 GLU A N 1
ATOM 2079 C CA . GLU A 1 264 ? -19.964 26.846 -10.869 1.00 28.91 264 GLU A CA 1
ATOM 2080 C C . GLU A 1 264 ? -19.685 27.269 -12.318 1.00 28.91 264 GLU A C 1
ATOM 2082 O O . GLU A 1 264 ? -18.583 27.075 -12.836 1.00 28.91 264 GLU A O 1
ATOM 2087 N N . GLU A 1 265 ? -20.686 27.864 -12.969 1.00 28.34 265 GLU A N 1
ATOM 2088 C CA . GLU A 1 265 ? -20.507 28.473 -14.283 1.00 28.34 265 GLU A CA 1
ATOM 2089 C C . GLU A 1 265 ? -19.627 29.723 -14.168 1.00 28.34 265 GLU A C 1
ATOM 2091 O O . GLU A 1 265 ? -19.931 30.657 -13.423 1.00 28.34 265 GLU A O 1
ATOM 2096 N N . ALA A 1 266 ? -18.570 29.786 -14.979 1.00 30.58 266 ALA A N 1
ATOM 2097 C CA . ALA A 1 266 ? -17.926 31.057 -15.281 1.00 30.58 266 ALA A CA 1
ATOM 2098 C C . ALA A 1 266 ? -18.935 31.977 -16.008 1.00 30.58 266 ALA A C 1
ATOM 2100 O O . ALA A 1 266 ? -19.677 31.500 -16.874 1.00 30.58 266 ALA A O 1
ATOM 2101 N N . PRO A 1 267 ? -18.985 33.286 -15.699 1.00 30.14 267 PRO A N 1
ATOM 2102 C CA . PRO A 1 267 ? -20.037 34.164 -1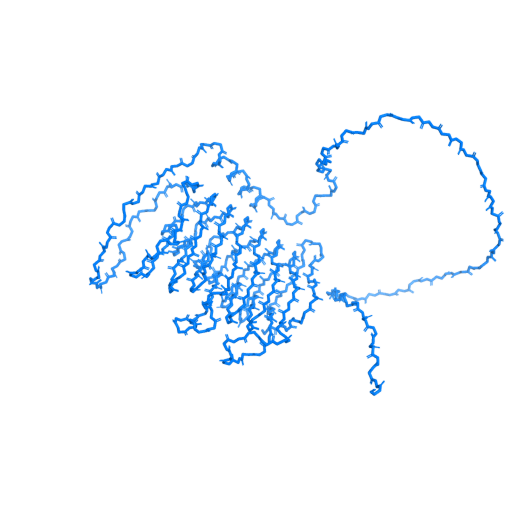6.198 1.00 30.14 267 PRO A CA 1
ATOM 2103 C C . PRO A 1 267 ? -19.965 34.342 -17.721 1.00 30.14 267 PRO A C 1
ATOM 2105 O O . PRO A 1 267 ? -19.015 34.916 -18.254 1.00 30.14 267 PRO A O 1
ATOM 2108 N N . GLN A 1 268 ? -21.009 33.899 -18.427 1.00 30.75 268 GLN A N 1
ATOM 2109 C CA . GLN A 1 268 ? -21.161 34.149 -19.861 1.00 30.75 268 GLN A CA 1
ATOM 2110 C C . GLN A 1 268 ? -21.528 35.615 -20.133 1.00 30.75 268 GLN A C 1
ATOM 2112 O O . GLN A 1 268 ? -22.510 36.144 -19.605 1.00 30.75 268 GLN A O 1
ATOM 2117 N N . ALA A 1 269 ? -20.776 36.261 -21.026 1.00 31.05 269 ALA A N 1
ATOM 2118 C CA . ALA A 1 269 ? -21.156 37.548 -21.597 1.00 31.05 269 ALA A CA 1
ATOM 2119 C C . ALA A 1 269 ? -22.363 37.386 -22.545 1.00 31.05 269 ALA A C 1
ATOM 2121 O O . ALA A 1 269 ? -22.421 36.455 -23.348 1.00 31.05 269 ALA A O 1
ATOM 2122 N N . ARG A 1 270 ? -23.334 38.305 -22.470 1.00 30.83 270 ARG A N 1
ATOM 2123 C CA . ARG A 1 270 ? -24.533 38.311 -23.333 1.00 30.83 270 ARG A CA 1
ATOM 2124 C C . ARG A 1 270 ? -24.206 38.910 -24.706 1.00 30.83 270 ARG A C 1
ATOM 2126 O O . ARG A 1 270 ? -23.532 39.933 -24.750 1.00 30.83 270 ARG A O 1
ATOM 2133 N N . GLY A 1 271 ? -24.734 38.342 -25.802 1.00 27.31 271 GLY A N 1
ATOM 2134 C CA . GLY A 1 271 ? -24.322 38.786 -27.148 1.00 27.31 271 GLY A CA 1
ATOM 2135 C C . GLY A 1 271 ? -25.165 38.437 -28.388 1.00 27.31 271 GLY A C 1
ATOM 2136 O O . GLY A 1 271 ? -24.621 38.521 -29.477 1.00 27.31 271 GLY A O 1
ATOM 2137 N N . GLY A 1 272 ? -26.460 38.111 -28.277 1.00 27.80 272 GLY A N 1
ATOM 2138 C CA . GLY A 1 272 ? -27.409 38.175 -29.415 1.00 27.80 272 GLY A CA 1
ATOM 2139 C C . GLY A 1 272 ? -27.344 37.069 -30.506 1.00 27.80 272 GLY A C 1
ATOM 2140 O O . GLY A 1 272 ? -26.387 36.302 -30.556 1.00 27.80 272 GLY A O 1
ATOM 2141 N N . PRO A 1 273 ? -28.392 36.923 -31.354 1.00 45.38 273 PRO A N 1
ATOM 2142 C CA . PRO A 1 273 ? -28.595 35.737 -32.206 1.00 45.38 273 PRO A CA 1
ATOM 2143 C C . PRO A 1 273 ? -28.465 36.003 -33.720 1.00 45.38 273 PRO A C 1
ATOM 2145 O O . PRO A 1 273 ? -28.604 37.145 -34.143 1.00 45.38 273 PRO A O 1
ATOM 2148 N N . LEU A 1 274 ? -28.372 34.943 -34.547 1.00 30.64 274 LEU A N 1
ATOM 2149 C CA . LEU A 1 274 ? -28.902 34.936 -35.929 1.00 30.64 274 LEU A CA 1
ATOM 2150 C C . LEU A 1 274 ? -29.063 33.514 -36.541 1.00 30.64 274 LEU A C 1
ATOM 2152 O O . LEU A 1 274 ? -28.141 32.712 -36.530 1.00 30.64 274 LEU A O 1
ATOM 2156 N N . ALA A 1 275 ? -30.257 33.271 -37.102 1.00 30.08 275 ALA A N 1
ATOM 2157 C CA . ALA A 1 275 ? -30.629 32.419 -38.254 1.00 30.08 275 ALA A CA 1
ATOM 2158 C C . ALA A 1 275 ? -30.247 30.906 -38.392 1.00 30.08 275 ALA A C 1
ATOM 2160 O O . ALA A 1 275 ? -29.096 30.492 -38.432 1.00 30.08 275 ALA A O 1
ATOM 2161 N N . ARG A 1 276 ? -31.295 30.096 -38.649 1.00 30.12 276 ARG A N 1
ATOM 2162 C CA 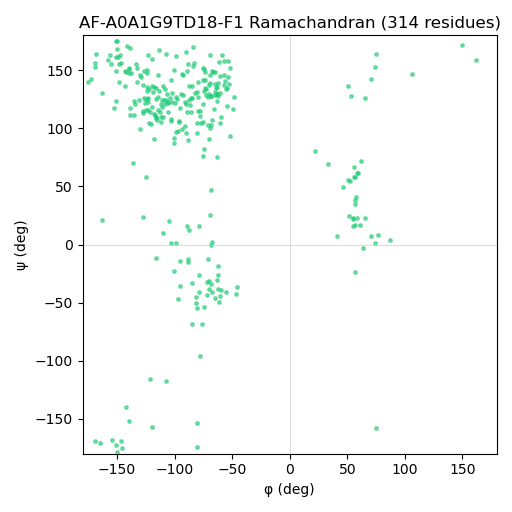. ARG A 1 276 ? -31.326 28.818 -39.427 1.00 30.12 276 ARG A CA 1
ATOM 2163 C C . ARG A 1 276 ? -31.378 29.144 -40.965 1.00 30.12 276 ARG A C 1
ATOM 2165 O O . ARG A 1 276 ? -31.394 30.347 -41.223 1.00 30.12 276 ARG A O 1
ATOM 2172 N N . PRO A 1 277 ? -31.531 28.229 -41.982 1.00 47.62 277 PRO A N 1
ATOM 2173 C CA . PRO A 1 277 ? -32.012 26.819 -41.965 1.00 47.62 277 PRO A CA 1
ATOM 2174 C C . PRO A 1 277 ? -31.474 25.813 -43.047 1.00 47.62 277 PRO A C 1
ATOM 2176 O O . PRO A 1 277 ? -30.645 26.147 -43.881 1.00 47.62 277 PRO A O 1
ATOM 2179 N N . HIS A 1 278 ? -32.070 24.596 -43.063 1.00 30.75 278 HIS A N 1
ATOM 2180 C CA . HIS A 1 278 ? -32.114 23.576 -44.154 1.00 30.75 278 HIS A CA 1
ATOM 2181 C C . HIS A 1 278 ? -30.816 22.750 -44.440 1.00 30.75 278 HIS A C 1
ATOM 2183 O O . HIS A 1 278 ? -29.729 23.193 -44.116 1.00 30.75 278 HIS A O 1
ATOM 2189 N N . SER A 1 279 ? -30.829 21.505 -44.974 1.00 30.19 279 SER A N 1
ATOM 2190 C CA . SER A 1 279 ? -31.913 20.654 -45.527 1.00 30.19 279 SER A CA 1
ATOM 2191 C C . SER A 1 279 ? -31.692 19.110 -45.395 1.00 30.19 279 SER A C 1
ATOM 2193 O O . SER A 1 279 ? -30.571 18.645 -45.241 1.00 30.19 279 SER A O 1
ATOM 2195 N N . ALA A 1 280 ? -32.807 18.362 -45.525 1.00 31.06 280 ALA A N 1
ATOM 2196 C CA . ALA A 1 280 ? -33.045 17.100 -46.276 1.00 31.06 280 ALA A CA 1
ATOM 2197 C C . ALA A 1 280 ? -32.489 15.679 -45.911 1.00 31.06 280 ALA A C 1
ATOM 2199 O O . ALA A 1 280 ? -31.349 15.463 -45.524 1.00 31.06 280 ALA A O 1
ATOM 2200 N N . ARG A 1 281 ? -33.368 14.678 -46.155 1.00 32.34 281 ARG A N 1
ATOM 2201 C CA . ARG A 1 281 ? -33.194 13.197 -46.259 1.00 32.34 281 ARG A CA 1
ATOM 2202 C C . ARG A 1 281 ? -33.623 12.746 -47.679 1.00 32.34 281 ARG A C 1
ATOM 2204 O O . ARG A 1 281 ? -34.442 13.457 -48.262 1.00 32.34 281 ARG A O 1
ATOM 2211 N N . PRO A 1 282 ? -33.214 11.564 -48.205 1.00 44.91 282 PRO A N 1
ATOM 2212 C CA . PRO A 1 282 ? -34.079 10.343 -48.217 1.00 44.91 282 PRO A CA 1
ATOM 2213 C C . PRO A 1 282 ? -33.319 9.015 -47.891 1.00 44.91 282 PRO A C 1
ATOM 2215 O O . PRO A 1 282 ? -32.110 8.959 -48.045 1.00 44.91 282 PRO A O 1
ATOM 2218 N N . ARG A 1 283 ? -33.914 7.984 -47.239 1.00 34.28 283 ARG A N 1
ATOM 2219 C CA . ARG A 1 283 ? -34.582 6.740 -47.778 1.00 34.28 283 ARG A CA 1
ATOM 2220 C C . ARG A 1 283 ? -33.733 5.955 -48.818 1.00 34.28 283 ARG A C 1
ATOM 2222 O O . ARG A 1 283 ? -33.229 6.589 -49.725 1.00 34.28 283 ARG A O 1
ATOM 2229 N N . ARG A 1 284 ? -33.576 4.613 -48.853 1.00 31.44 284 ARG A N 1
ATOM 2230 C CA . ARG A 1 284 ? -34.384 3.404 -48.474 1.00 31.44 284 ARG A CA 1
ATOM 2231 C C . ARG A 1 284 ? -33.487 2.303 -47.804 1.00 31.44 284 ARG A C 1
ATOM 2233 O O . ARG A 1 284 ? -32.432 2.650 -47.299 1.00 31.44 284 ARG A O 1
ATOM 2240 N N . ALA A 1 285 ? -33.785 0.988 -47.866 1.00 30.81 285 ALA A N 1
ATOM 2241 C CA . ALA A 1 285 ? -34.701 0.206 -46.995 1.00 30.81 285 ALA A CA 1
ATOM 2242 C C . ALA A 1 285 ? -34.573 -1.342 -47.221 1.00 30.81 285 ALA A C 1
ATOM 2244 O O . ALA A 1 285 ? -34.298 -1.753 -48.343 1.00 30.81 285 ALA A O 1
ATOM 2245 N N . GLY A 1 286 ? -34.870 -2.185 -46.207 1.00 25.98 286 GLY A N 1
ATOM 2246 C CA . GLY A 1 286 ? -34.884 -3.677 -46.258 1.00 25.98 286 GLY A CA 1
ATOM 2247 C C . GLY A 1 286 ? -33.689 -4.349 -45.538 1.00 25.98 286 GLY A C 1
ATOM 2248 O O . GLY A 1 286 ? -32.619 -3.760 -45.512 1.00 25.98 286 GLY A O 1
ATOM 2249 N N . ALA A 1 287 ? -33.767 -5.534 -44.906 1.00 30.08 287 ALA A N 1
ATOM 2250 C CA . ALA A 1 287 ? -34.865 -6.504 -44.718 1.00 30.08 287 ALA A CA 1
ATOM 2251 C C . ALA A 1 287 ? -34.776 -7.226 -43.332 1.00 30.08 287 ALA A C 1
ATOM 2253 O O . ALA A 1 287 ? -34.051 -6.781 -42.447 1.00 30.08 287 ALA A O 1
ATOM 2254 N N . ARG A 1 288 ? -35.571 -8.286 -43.102 1.00 29.02 288 ARG A N 1
ATOM 2255 C CA . ARG A 1 288 ? -36.031 -8.786 -41.779 1.00 29.02 288 ARG A CA 1
ATOM 2256 C C . ARG A 1 288 ? -35.800 -10.305 -41.621 1.00 29.02 288 ARG A C 1
ATOM 2258 O O . ARG A 1 288 ? -36.028 -11.000 -42.603 1.00 29.02 288 ARG A O 1
ATOM 2265 N N . LEU A 1 289 ? -35.486 -10.807 -40.408 1.00 28.20 289 LEU A N 1
ATOM 2266 C CA . LEU A 1 289 ? -36.190 -11.891 -39.654 1.00 28.20 289 LEU A CA 1
ATOM 2267 C C . LEU A 1 289 ? -35.341 -12.543 -38.524 1.00 28.20 289 LEU A C 1
ATOM 2269 O O . LEU A 1 289 ? -34.124 -12.408 -38.495 1.00 28.20 289 LEU A O 1
ATOM 2273 N N . VAL A 1 290 ? -36.023 -13.184 -37.558 1.00 34.09 290 VAL A N 1
ATOM 2274 C CA . VAL A 1 290 ? -35.554 -13.696 -36.237 1.00 34.09 290 VAL A CA 1
ATOM 2275 C C . VAL A 1 290 ? -36.381 -14.962 -35.893 1.00 34.09 290 VAL A C 1
ATOM 2277 O O . VAL A 1 290 ? -37.572 -14.938 -36.219 1.00 34.09 290 VAL A O 1
ATOM 2280 N N . PRO A 1 291 ? -35.825 -16.066 -35.318 1.00 39.88 291 PRO A N 1
ATOM 2281 C CA . PRO A 1 291 ? -36.032 -16.403 -33.885 1.00 39.88 291 PRO A CA 1
ATOM 2282 C C . PRO A 1 291 ? -34.890 -17.182 -33.156 1.00 39.88 291 PRO A C 1
ATOM 2284 O O . PRO A 1 291 ? -33.822 -17.436 -33.703 1.00 39.88 291 PRO A O 1
ATOM 2287 N N . ARG A 1 292 ? -35.131 -17.495 -31.868 1.00 30.08 292 ARG A N 1
ATOM 2288 C CA . ARG A 1 292 ? -34.261 -18.033 -30.779 1.00 30.08 292 ARG A CA 1
ATOM 2289 C C . ARG A 1 292 ? -35.129 -18.960 -29.874 1.00 30.08 292 ARG A C 1
ATOM 2291 O O . ARG A 1 292 ? -36.335 -18.990 -30.126 1.00 30.08 292 ARG A O 1
ATOM 2298 N N . PRO A 1 293 ? -34.660 -19.526 -28.730 1.00 58.16 293 PRO A N 1
ATOM 2299 C CA . PRO A 1 293 ? -33.306 -19.867 -28.257 1.00 58.16 293 PRO A CA 1
ATOM 2300 C C . PRO A 1 293 ? -33.153 -21.416 -28.305 1.00 58.16 293 PRO A C 1
ATOM 2302 O O . PRO A 1 293 ? -33.300 -21.874 -29.437 1.00 58.16 293 PRO A O 1
ATOM 2305 N N . PRO A 1 294 ? -32.941 -22.274 -27.257 1.00 51.97 294 PRO A N 1
ATOM 2306 C CA . PRO A 1 294 ? -32.487 -22.139 -25.841 1.00 51.97 294 PRO A CA 1
ATOM 2307 C C . PRO A 1 294 ? -30.926 -22.032 -25.757 1.00 51.97 294 PRO A C 1
ATOM 2309 O O . PRO A 1 294 ? -30.353 -21.493 -26.697 1.00 51.97 294 PRO A O 1
ATOM 2312 N N . SER A 1 295 ? -30.141 -22.393 -24.719 1.00 30.03 295 SER A N 1
ATOM 2313 C CA . SER A 1 295 ? -30.377 -23.010 -23.392 1.00 30.03 295 SER A CA 1
ATOM 2314 C C . SER A 1 295 ? -29.472 -22.429 -22.267 1.00 30.03 295 SER A C 1
ATOM 2316 O O . SER A 1 295 ? -29.330 -21.211 -22.186 1.00 30.03 295 SER A O 1
ATOM 2318 N N . GLN A 1 296 ? -28.939 -23.251 -21.347 1.00 31.36 296 GLN A N 1
ATOM 2319 C CA . GLN A 1 296 ? -28.314 -22.867 -20.067 1.00 31.36 296 GLN A CA 1
ATOM 2320 C C . GLN A 1 296 ? -26.904 -23.457 -19.850 1.00 31.36 296 GLN A C 1
ATOM 2322 O O . GLN A 1 296 ? -26.718 -24.657 -20.017 1.00 31.36 296 GLN A O 1
ATOM 2327 N N . ALA A 1 297 ? -25.968 -22.637 -19.348 1.00 31.20 297 ALA A N 1
ATOM 2328 C CA . ALA A 1 297 ? -25.026 -22.952 -18.254 1.00 31.20 297 ALA A CA 1
ATOM 2329 C C . ALA A 1 297 ? -24.248 -21.669 -17.858 1.00 31.20 297 ALA A C 1
ATOM 2331 O O . ALA A 1 297 ? -23.919 -20.877 -18.746 1.00 31.20 297 ALA A O 1
ATOM 2332 N N . PRO A 1 298 ? -23.940 -21.412 -16.570 1.00 41.00 298 PRO A N 1
ATOM 2333 C CA . PRO A 1 298 ? -23.304 -20.163 -16.155 1.00 41.00 298 PRO A CA 1
ATOM 2334 C C . PRO A 1 298 ? -21.769 -20.226 -16.223 1.00 41.00 298 PRO A C 1
ATOM 2336 O O . PRO A 1 298 ? -21.146 -21.166 -15.736 1.00 41.00 298 PRO A O 1
ATOM 2339 N N . ARG A 1 299 ? -21.143 -19.169 -16.752 1.00 35.81 299 ARG A N 1
ATOM 2340 C CA . ARG A 1 299 ? -19.732 -18.835 -16.497 1.00 35.81 299 ARG A CA 1
ATOM 2341 C C . ARG A 1 299 ? -19.607 -17.327 -16.310 1.00 35.81 299 ARG A C 1
ATOM 2343 O O . ARG A 1 299 ? -19.788 -16.578 -17.267 1.00 35.81 299 ARG A O 1
ATOM 2350 N N . GLY A 1 300 ? -19.289 -16.890 -15.093 1.00 31.20 300 GLY A N 1
ATOM 2351 C CA . GLY A 1 300 ? -18.860 -15.514 -14.857 1.00 31.20 300 GLY A CA 1
ATOM 2352 C C . GLY A 1 300 ? -17.548 -15.267 -15.600 1.00 31.20 300 GLY A C 1
ATOM 2353 O O . GLY A 1 300 ? -16.591 -16.016 -15.422 1.00 31.20 300 GLY A O 1
ATOM 2354 N N . ARG A 1 301 ? -17.513 -14.255 -16.470 1.00 36.66 301 ARG A N 1
ATOM 2355 C CA . ARG A 1 301 ? -16.298 -13.819 -17.166 1.00 36.66 301 ARG A CA 1
ATOM 2356 C C . ARG A 1 301 ? -15.897 -12.445 -16.653 1.00 36.66 301 ARG A C 1
ATOM 2358 O O . ARG A 1 301 ? -16.651 -11.489 -16.821 1.00 36.66 301 ARG A O 1
ATOM 2365 N N . ALA A 1 302 ? -14.690 -12.339 -16.106 1.00 31.00 302 ALA A N 1
ATOM 2366 C CA . ALA A 1 302 ? -13.997 -11.060 -16.067 1.00 31.00 302 ALA A CA 1
ATOM 2367 C C . ALA A 1 302 ? -13.727 -10.620 -17.516 1.00 31.00 302 ALA A C 1
ATOM 2369 O O . ALA A 1 302 ? -13.244 -11.408 -18.334 1.00 31.00 302 ALA A O 1
ATOM 2370 N N . HIS A 1 303 ? -14.079 -9.382 -17.857 1.00 38.16 303 HIS A N 1
ATOM 2371 C CA . HIS A 1 303 ? -13.879 -8.843 -19.199 1.00 38.16 303 HIS A CA 1
ATOM 2372 C C . HIS A 1 303 ? -12.585 -8.030 -19.256 1.00 38.16 303 HIS A C 1
ATOM 2374 O O . HIS A 1 303 ? -12.567 -6.847 -18.923 1.00 38.16 303 HIS A O 1
ATOM 2380 N N . LEU A 1 304 ? -11.509 -8.661 -19.730 1.00 29.64 304 LEU A N 1
ATOM 2381 C CA . LEU A 1 304 ? -10.295 -7.958 -20.135 1.00 29.64 304 LEU A CA 1
ATOM 2382 C C . LEU A 1 304 ? -10.598 -7.116 -21.385 1.00 29.64 304 LEU A C 1
ATOM 2384 O O . LEU A 1 304 ? -10.750 -7.655 -22.481 1.00 29.64 304 LEU A O 1
ATOM 2388 N N . VAL A 1 305 ? -10.676 -5.794 -21.231 1.00 34.03 305 VAL A N 1
ATOM 2389 C CA . VAL A 1 305 ? -10.778 -4.867 -22.366 1.00 34.03 305 VAL A CA 1
ATOM 2390 C C . VAL A 1 305 ? -9.369 -4.502 -22.829 1.00 34.03 305 VAL A C 1
ATOM 2392 O O . VAL A 1 305 ? -8.781 -3.528 -22.365 1.00 34.03 305 VAL A O 1
ATOM 2395 N N . SER A 1 306 ? -8.816 -5.279 -23.760 1.00 32.03 306 SER A N 1
ATOM 2396 C CA . SER A 1 306 ? -7.626 -4.874 -24.511 1.00 32.03 306 SER A CA 1
ATOM 2397 C C . SER A 1 306 ? -8.037 -4.076 -25.753 1.00 32.03 306 SER A C 1
ATOM 2399 O O . SER A 1 306 ? -8.803 -4.542 -26.597 1.00 32.03 306 SER A O 1
ATOM 2401 N N . ARG A 1 307 ? -7.513 -2.853 -25.896 1.00 32.66 307 ARG A N 1
ATOM 2402 C CA . ARG A 1 307 ? -7.487 -2.166 -27.194 1.00 32.66 307 ARG A CA 1
ATOM 2403 C C . ARG A 1 307 ? -6.232 -2.610 -27.934 1.00 32.66 307 ARG A C 1
ATOM 2405 O O . ARG A 1 307 ? -5.125 -2.322 -27.494 1.00 32.66 307 ARG A O 1
ATOM 2412 N N . VAL A 1 308 ? -6.415 -3.316 -29.045 1.00 30.98 308 VAL A N 1
ATOM 2413 C CA . VAL A 1 308 ? -5.318 -3.726 -29.929 1.00 30.98 308 VAL A CA 1
ATOM 2414 C C . VAL A 1 308 ? -4.905 -2.530 -30.787 1.00 30.98 308 VAL A C 1
ATOM 2416 O O . VAL A 1 308 ? -5.657 -2.107 -31.663 1.00 30.98 308 VAL A O 1
ATOM 2419 N N . GLY A 1 309 ? -3.715 -1.988 -30.530 1.00 30.77 309 GLY A N 1
ATOM 2420 C CA . GLY A 1 309 ? -3.003 -1.137 -31.482 1.00 30.77 309 GLY A CA 1
ATOM 2421 C C . GLY A 1 309 ? -2.253 -2.010 -32.488 1.00 30.77 309 GLY A C 1
ATOM 2422 O O . GLY A 1 309 ? -1.570 -2.952 -32.092 1.00 30.77 309 GLY A O 1
ATOM 2423 N N . LEU A 1 310 ? -2.409 -1.728 -33.782 1.00 34.41 310 LEU A N 1
ATOM 2424 C CA . LEU A 1 310 ? -1.692 -2.428 -34.853 1.00 34.41 310 LEU A CA 1
ATOM 2425 C C . LEU A 1 310 ? -0.220 -1.967 -34.931 1.00 34.41 310 LEU A C 1
ATOM 2427 O O . LEU A 1 310 ? 0.077 -0.830 -34.559 1.00 34.41 310 LEU A O 1
ATOM 2431 N N . PRO A 1 311 ? 0.706 -2.825 -35.401 1.00 39.91 311 PRO A N 1
ATOM 2432 C CA . PRO A 1 311 ? 2.136 -2.533 -35.377 1.00 39.91 311 PRO A CA 1
ATOM 2433 C C . PRO A 1 311 ? 2.545 -1.518 -36.450 1.00 39.91 311 PRO A C 1
ATOM 2435 O O . PRO A 1 311 ? 2.098 -1.591 -37.595 1.00 39.91 311 PRO A O 1
ATOM 2438 N N . TYR A 1 312 ? 3.468 -0.622 -36.100 1.00 30.16 312 TYR A N 1
ATOM 2439 C CA . TYR A 1 312 ? 4.174 0.209 -37.074 1.00 30.16 312 TYR A CA 1
ATOM 2440 C C . TYR A 1 312 ? 5.390 -0.555 -37.613 1.00 30.16 312 TYR A C 1
ATOM 2442 O O . TYR A 1 312 ? 6.219 -1.039 -36.843 1.00 30.16 312 TYR A O 1
ATOM 2450 N N . HIS A 1 313 ? 5.496 -0.679 -38.936 1.00 33.31 313 HIS A N 1
ATOM 2451 C CA . HIS A 1 313 ? 6.650 -1.301 -39.583 1.00 33.31 313 HIS A CA 1
ATOM 2452 C C . HIS A 1 313 ? 7.877 -0.381 -39.533 1.00 33.31 313 HIS A C 1
ATOM 2454 O O . HIS A 1 313 ? 7.789 0.790 -39.893 1.00 33.31 313 HIS A O 1
ATOM 2460 N N . ALA A 1 314 ? 9.034 -0.949 -39.190 1.00 38.50 314 ALA A N 1
ATOM 2461 C CA . ALA A 1 314 ? 10.344 -0.337 -39.398 1.00 38.50 314 ALA A CA 1
ATOM 2462 C C . ALA A 1 314 ? 11.102 -1.086 -40.505 1.00 38.50 314 ALA A C 1
ATOM 2464 O O . ALA A 1 314 ? 11.274 -2.300 -40.384 1.00 38.50 314 ALA A O 1
ATOM 2465 N N . ARG A 1 315 ? 11.541 -0.367 -41.550 1.00 38.81 315 ARG A N 1
ATOM 2466 C CA . ARG A 1 315 ? 12.653 -0.672 -42.482 1.00 38.81 315 ARG A CA 1
ATOM 2467 C C . ARG A 1 315 ? 12.959 0.569 -43.344 1.00 38.81 315 ARG A C 1
ATOM 2469 O O . ARG A 1 315 ? 12.003 1.260 -43.696 1.00 38.81 315 ARG A O 1
ATOM 2476 N N . PRO A 1 316 ? 14.181 0.693 -43.882 1.00 52.25 316 PRO A N 1
ATOM 2477 C CA . PRO A 1 316 ? 15.482 0.428 -43.268 1.00 52.25 316 PRO A CA 1
ATOM 2478 C C . PRO A 1 316 ? 16.195 1.732 -42.858 1.00 52.25 316 PRO A C 1
ATOM 2480 O O . PRO A 1 316 ? 15.997 2.760 -43.541 1.00 52.25 316 PRO A O 1
#

Secondary structure (DSSP, 8-state):
-EEEE-SSEEEE--SS--EEES-EEEESPPP---SS--TT--EEEEEES-EEE--SS-SEEE-TT-EEEEEES-EEE--SSEEEEE-TT-EEEEEES-EEES-SEEEEESS-SS-HHHHTT---EEEES-EEES--B-SSEESS-SSEEEES-EEES-SS-SEEE-TT--EEEES-EEES-SSSEEE--S---S---B-S--EEE--PPPPP-----------------PPPPHHHHHHHHHHHHHHHT-SS------PPPPPPPPPPPP--------------------------------------PPPPP---

Organism: NCBI:txid633440

Foldseek 3Di:
DEDEDAADDEQEADAQAAEDAQAAYEQFDPDDPDQDQDPRTGEDYEYENYEYENHQDANYEAERQYEHYEAEHYEYEHYDEEPYEYEFQHAHYEYAHYEYDHEEQYYEAYDDLPRQSNHAPGSAYEYEHYEYELYADPLPAHARAPEYEYELYEAANHHHEHEEYEHPYAYEYALYEHEQGPPPYYYDDPDPDPRNHYDLRYAYDDPHDPDDDDDDDDDDDDPPDDDDRDHPDPVSNVVSVVSNVVSVVDSSPPPPDDDDDDDDDDDDDDDDDDDDDDDDDDDDDDDDDDDDDDDDDDDDDSDGDDDDDDDDDDDD

InterPro domains:
  IPR002022 Pectate lyase [PF00544] (5-196)
  IPR002022 Pectate lyase [SM00656] (1-184)
  IPR011050 Pectin lyase fold/virulence factor [SSF51126] (5-200)
  IPR012334 Pectin lyase fold [G3DSA:2.160.20.10] (2-239)
  IPR045032 Pectin lyase family [PTHR31683] (5-197)